Protein AF-A0AA39QFD4-F1 (afdb_monomer)

Structure (mmCIF, N/CA/C/O backbone):
data_AF-A0AA39QFD4-F1
#
_entry.id   AF-A0AA39QFD4-F1
#
loop_
_atom_site.group_PDB
_atom_site.id
_atom_site.type_symbol
_atom_site.label_atom_id
_atom_site.label_alt_id
_atom_site.label_comp_id
_atom_site.label_asym_id
_atom_site.label_entity_id
_atom_site.label_seq_id
_atom_site.pdbx_PDB_ins_code
_atom_site.Cartn_x
_atom_site.Cartn_y
_atom_site.Cartn_z
_atom_site.occupancy
_atom_site.B_iso_or_equiv
_atom_site.auth_seq_id
_atom_site.auth_comp_id
_atom_site.auth_asym_id
_atom_site.auth_atom_id
_atom_site.pdbx_PDB_model_num
ATOM 1 N N . MET A 1 1 ? -58.231 3.657 -38.950 1.00 40.47 1 MET A N 1
ATOM 2 C CA . MET A 1 1 ? -58.352 2.492 -38.051 1.00 40.47 1 MET A CA 1
ATOM 3 C C . MET A 1 1 ? -57.831 2.900 -36.680 1.00 40.47 1 MET A C 1
ATOM 5 O O . MET A 1 1 ? -56.768 3.495 -36.598 1.00 40.47 1 MET A O 1
ATOM 9 N N . LEU A 1 2 ? -58.693 2.687 -35.685 1.00 27.67 2 LEU A N 1
ATOM 10 C CA . LEU A 1 2 ? -58.597 2.806 -34.217 1.00 27.67 2 LEU A CA 1
ATOM 11 C C . LEU A 1 2 ? -57.237 2.402 -33.571 1.00 27.67 2 LEU A C 1
ATOM 13 O O . LEU A 1 2 ? -56.491 1.661 -34.201 1.00 27.67 2 LEU A O 1
ATOM 17 N N . PRO A 1 3 ? -56.922 2.831 -32.323 1.00 37.00 3 PRO A N 1
ATOM 18 C CA . PRO A 1 3 ? -56.206 4.086 -32.058 1.00 37.00 3 PRO A CA 1
ATOM 19 C C . PRO A 1 3 ? -55.048 3.956 -31.033 1.00 37.00 3 PRO A C 1
ATOM 21 O O . PRO A 1 3 ? -54.789 2.899 -30.463 1.00 37.00 3 PRO A O 1
ATOM 24 N N . ALA A 1 4 ? -54.408 5.096 -30.755 1.00 36.03 4 ALA A N 1
ATOM 25 C CA . ALA A 1 4 ? -53.530 5.338 -29.613 1.00 36.03 4 ALA A CA 1
ATOM 26 C C . ALA A 1 4 ? -54.214 5.050 -28.261 1.00 36.03 4 ALA A C 1
ATOM 28 O O . ALA A 1 4 ? -55.359 5.451 -28.040 1.00 36.03 4 ALA A O 1
ATOM 29 N N . ALA A 1 5 ? -53.479 4.416 -27.342 1.00 31.73 5 ALA A N 1
ATOM 30 C CA . ALA A 1 5 ? -53.879 4.214 -25.953 1.00 31.73 5 ALA A CA 1
ATOM 31 C C . ALA A 1 5 ? -52.953 4.999 -25.012 1.00 31.73 5 ALA A C 1
ATOM 33 O O . ALA A 1 5 ? -51.788 4.674 -24.801 1.00 31.73 5 ALA A O 1
ATOM 34 N N . THR A 1 6 ? -53.529 6.068 -24.482 1.00 30.69 6 THR A N 1
ATOM 35 C CA . THR A 1 6 ? -53.076 6.919 -23.384 1.00 30.69 6 THR A CA 1
ATOM 36 C C . THR A 1 6 ? -53.279 6.213 -22.031 1.00 30.69 6 THR A C 1
ATOM 38 O O . THR A 1 6 ? -54.132 5.336 -21.923 1.00 30.69 6 THR A O 1
ATOM 41 N N . MET A 1 7 ? -52.641 6.757 -20.980 1.00 24.95 7 MET A N 1
ATOM 42 C CA . MET A 1 7 ? -52.983 6.625 -19.543 1.00 24.95 7 MET A CA 1
ATOM 43 C C . MET A 1 7 ? -52.405 5.375 -18.839 1.00 24.95 7 MET A C 1
ATOM 45 O O . MET A 1 7 ? -52.281 4.326 -19.442 1.00 24.95 7 MET A O 1
ATOM 49 N N . ARG A 1 8 ? -52.032 5.373 -17.551 1.00 29.50 8 ARG A N 1
ATOM 50 C CA . ARG A 1 8 ? -52.390 6.218 -16.397 1.00 29.50 8 ARG A CA 1
ATOM 51 C C . ARG A 1 8 ? -51.439 5.855 -15.234 1.00 29.50 8 ARG A C 1
ATOM 53 O O . ARG A 1 8 ? -51.114 4.683 -15.070 1.00 29.50 8 ARG A O 1
ATOM 60 N N . ASN A 1 9 ? -51.079 6.820 -14.385 1.00 32.41 9 ASN A N 1
ATOM 61 C CA . ASN A 1 9 ? -50.637 6.538 -13.010 1.00 32.41 9 ASN A CA 1
ATOM 62 C C . ASN A 1 9 ? -51.737 5.785 -12.244 1.00 32.41 9 ASN A C 1
ATOM 64 O O . ASN A 1 9 ? -52.918 6.094 -12.431 1.00 32.41 9 ASN A O 1
ATOM 68 N N . PRO A 1 10 ? -51.352 4.944 -11.274 1.00 28.73 10 PRO A N 1
ATOM 69 C CA . PRO A 1 10 ? -52.165 4.750 -10.088 1.00 28.73 10 PRO A CA 1
ATOM 70 C C . PRO A 1 10 ? -51.350 5.013 -8.817 1.00 28.73 10 PRO A C 1
ATOM 72 O O . PRO A 1 10 ? -50.510 4.221 -8.397 1.00 28.73 10 PRO A O 1
ATOM 75 N N . THR A 1 11 ? -51.682 6.107 -8.139 1.00 31.09 11 THR A N 1
ATOM 76 C CA . THR A 1 11 ? -51.718 6.123 -6.678 1.00 31.09 11 THR A CA 1
ATOM 77 C C . THR A 1 11 ? -52.724 5.064 -6.228 1.00 31.09 11 THR A C 1
ATOM 79 O O . THR A 1 11 ? -53.918 5.202 -6.476 1.00 31.09 11 THR A O 1
ATOM 82 N N . SER A 1 12 ? -52.274 4.014 -5.541 1.00 29.02 12 SER A N 1
ATOM 83 C CA . SER A 1 12 ? -53.150 3.289 -4.621 1.00 29.02 12 SER A CA 1
ATOM 84 C C . SER A 1 12 ? -52.344 2.699 -3.471 1.00 29.02 12 SER A C 1
ATOM 86 O O . SER A 1 12 ? -51.382 1.954 -3.638 1.00 29.02 12 SER A O 1
ATOM 88 N N . SER A 1 13 ? -52.745 3.125 -2.285 1.00 29.05 13 SER A N 1
ATOM 89 C CA . SER A 1 13 ? -52.357 2.634 -0.980 1.00 29.05 13 SER A CA 1
ATOM 90 C C . SER A 1 13 ? -52.624 1.137 -0.828 1.00 29.05 13 SER A C 1
ATOM 92 O O . SER A 1 13 ? -53.769 0.704 -0.945 1.00 29.05 13 SER A O 1
ATOM 94 N N . LEU A 1 14 ? -51.612 0.382 -0.405 1.00 25.92 14 LEU A N 1
ATOM 95 C CA . LEU A 1 14 ? -51.808 -0.877 0.307 1.00 25.92 14 LEU A CA 1
ATOM 96 C C . LEU A 1 14 ? -50.886 -0.904 1.525 1.00 25.92 14 LEU A C 1
ATOM 98 O O . LEU A 1 14 ? -49.696 -1.200 1.456 1.00 25.92 14 LEU A O 1
ATOM 102 N N . LYS A 1 15 ? -51.488 -0.569 2.671 1.00 33.25 15 LYS A N 1
ATOM 103 C CA . LYS A 1 15 ? -51.002 -0.950 3.993 1.00 33.25 15 LYS A CA 1
ATOM 104 C C . LYS A 1 15 ? -50.920 -2.477 4.028 1.00 33.25 15 LYS A C 1
ATOM 106 O O . LYS A 1 15 ? -51.926 -3.131 4.279 1.00 33.25 15 LYS A O 1
ATOM 111 N N . HIS A 1 16 ? -49.728 -3.036 3.850 1.00 28.16 16 HIS A N 1
ATOM 112 C CA . HIS A 1 16 ? -49.418 -4.344 4.409 1.00 28.16 16 HIS A CA 1
ATOM 113 C C . HIS A 1 16 ? -48.533 -4.171 5.634 1.00 28.16 16 HIS A C 1
ATOM 115 O O . HIS A 1 16 ? -47.320 -3.998 5.586 1.00 28.16 16 HIS A O 1
ATO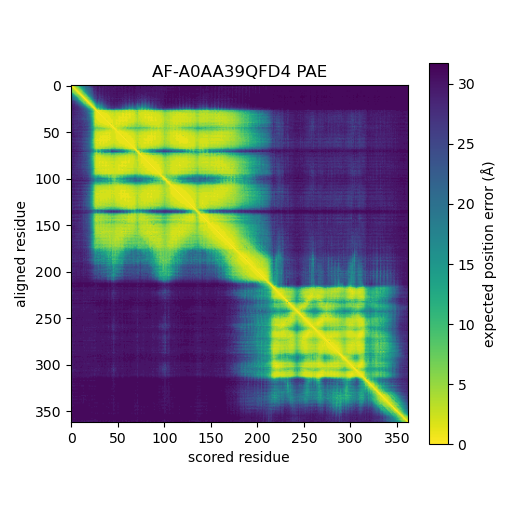M 121 N N . ASN A 1 17 ? -49.240 -4.209 6.754 1.00 35.53 17 ASN A N 1
ATOM 122 C CA . ASN A 1 17 ? -48.765 -4.467 8.092 1.00 35.53 17 ASN A CA 1
ATOM 123 C C . ASN A 1 17 ? -47.875 -5.729 8.079 1.00 35.53 17 ASN A C 1
ATOM 125 O O . ASN A 1 17 ? -48.374 -6.852 8.064 1.00 35.53 17 ASN A O 1
ATOM 129 N N . LYS A 1 18 ? -46.555 -5.550 8.061 1.00 28.20 18 LYS A N 1
ATOM 130 C CA . LYS A 1 18 ? -45.586 -6.567 8.475 1.00 28.20 18 LYS A CA 1
ATOM 131 C C . LYS A 1 18 ? -44.635 -5.904 9.458 1.00 28.20 18 LYS A C 1
ATOM 133 O O . LYS A 1 18 ? -43.650 -5.291 9.066 1.00 28.20 18 LYS A O 1
ATOM 138 N N . LYS A 1 19 ? -44.963 -6.031 10.748 1.00 37.28 19 LYS A N 1
ATOM 139 C CA . LYS A 1 19 ? -43.979 -5.953 11.833 1.00 37.28 19 LYS A CA 1
ATOM 140 C C . LYS A 1 19 ? -42.761 -6.791 11.422 1.00 37.28 19 LYS A C 1
ATOM 142 O O . LYS A 1 19 ? -42.933 -8.001 11.260 1.00 37.28 19 LYS A O 1
ATOM 147 N N . PRO A 1 20 ? -41.552 -6.224 11.306 1.00 28.45 20 PRO A N 1
ATOM 148 C CA . PRO A 1 20 ? -40.359 -7.027 11.436 1.00 28.45 20 PRO A CA 1
ATOM 149 C C . PRO A 1 20 ? -40.243 -7.371 12.916 1.00 28.45 20 PRO A C 1
ATOM 151 O O . PRO A 1 20 ? -40.241 -6.505 13.792 1.00 28.45 20 PRO A O 1
ATOM 154 N N . SER A 1 21 ? -40.269 -8.673 13.150 1.00 31.50 21 SER A N 1
ATOM 155 C CA . SER A 1 21 ? -40.003 -9.370 14.395 1.00 31.50 21 SER A CA 1
ATOM 156 C C . SER A 1 21 ? -39.085 -8.605 15.341 1.00 31.50 21 SER A C 1
ATOM 158 O O . SER A 1 21 ? -37.951 -8.264 15.010 1.00 31.50 21 SER A O 1
ATOM 160 N N . LYS A 1 22 ? -39.596 -8.427 16.554 1.00 36.50 22 LYS A N 1
ATOM 161 C CA . LYS A 1 22 ? -38.864 -8.133 17.777 1.00 36.50 22 LYS A CA 1
ATOM 162 C C . LYS A 1 22 ? -37.717 -9.150 17.912 1.00 36.50 22 LYS A C 1
ATOM 164 O O . LYS A 1 22 ? -37.912 -10.221 18.473 1.00 36.50 22 LYS A O 1
ATOM 169 N N . ILE A 1 23 ? -36.541 -8.838 17.372 1.00 32.81 23 ILE A N 1
ATOM 170 C CA . ILE A 1 23 ? -35.297 -9.480 17.790 1.00 32.81 23 ILE A CA 1
ATOM 171 C C . ILE A 1 23 ? -34.963 -8.814 19.121 1.00 32.81 23 ILE A C 1
ATOM 173 O O . ILE A 1 23 ? -34.280 -7.796 19.173 1.00 32.81 23 ILE A O 1
ATOM 177 N N . SER A 1 24 ? -35.523 -9.340 20.210 1.00 38.53 24 SER A N 1
ATOM 178 C CA . SER A 1 24 ? -34.990 -9.071 21.542 1.00 38.53 24 SER A CA 1
ATOM 179 C C . SER A 1 24 ? -33.720 -9.904 21.717 1.00 38.53 24 SER A C 1
ATOM 181 O O . SER A 1 24 ? -33.699 -10.866 22.478 1.00 38.53 24 SER A O 1
ATOM 183 N N . ASN A 1 25 ? -32.678 -9.558 20.965 1.00 43.78 25 ASN A N 1
ATOM 184 C CA . ASN A 1 25 ? -31.317 -9.912 21.333 1.00 43.78 25 ASN A CA 1
ATOM 185 C C . ASN A 1 25 ? -30.847 -8.775 22.235 1.00 43.78 25 ASN A C 1
ATOM 187 O O . ASN A 1 25 ? -30.907 -7.609 21.847 1.00 43.78 25 ASN A O 1
ATOM 191 N N . ASN A 1 26 ? -30.465 -9.095 23.464 1.00 58.75 26 ASN A N 1
ATOM 192 C CA . ASN A 1 26 ? -30.076 -8.107 24.464 1.00 58.75 26 ASN A CA 1
ATOM 193 C C . ASN A 1 26 ? -28.929 -7.249 23.894 1.00 58.75 26 ASN A C 1
ATOM 195 O O . ASN A 1 26 ? -27.845 -7.776 23.638 1.00 58.75 26 ASN A O 1
ATOM 199 N N . SER A 1 27 ? -29.157 -5.946 23.673 1.00 77.38 27 SER A N 1
ATOM 200 C CA . SER A 1 27 ? -28.205 -5.049 22.985 1.00 77.38 27 SER A CA 1
ATOM 201 C C . SER A 1 27 ? -26.814 -5.041 23.633 1.00 77.38 27 SER A C 1
ATOM 203 O O . SER A 1 27 ? -25.829 -4.827 22.935 1.00 77.38 27 SER A O 1
ATOM 205 N N . LEU A 1 28 ? -26.730 -5.305 24.943 1.00 87.06 28 LEU A N 1
ATOM 206 C CA . LEU A 1 28 ? -25.476 -5.422 25.693 1.00 87.06 28 LEU A CA 1
ATOM 207 C C . LEU A 1 28 ? -24.661 -6.663 25.294 1.00 87.06 28 LEU A C 1
ATOM 209 O O . LEU A 1 28 ? -23.483 -6.544 24.977 1.00 87.06 28 LEU A O 1
ATOM 213 N N . SER A 1 29 ? -25.297 -7.837 25.241 1.00 88.25 29 SER A N 1
ATOM 214 C CA . SER A 1 29 ? -24.634 -9.078 24.814 1.00 88.25 29 SER A CA 1
ATOM 215 C C . SER A 1 29 ? -24.115 -8.982 23.374 1.00 88.25 29 SER A C 1
ATOM 217 O O . SER A 1 29 ? -23.011 -9.425 23.078 1.00 88.25 29 SER A O 1
ATOM 219 N N . ALA A 1 30 ? -24.862 -8.308 22.490 1.00 90.50 30 ALA A N 1
ATOM 220 C CA . ALA A 1 30 ? -24.419 -8.047 21.123 1.00 90.50 30 ALA A CA 1
ATOM 221 C C . ALA A 1 30 ? -23.175 -7.139 21.078 1.00 90.50 30 ALA A C 1
ATOM 223 O O . ALA A 1 30 ? -22.257 -7.404 20.304 1.00 90.50 30 ALA A O 1
ATOM 224 N N . SER A 1 31 ? -23.112 -6.102 21.922 1.00 93.12 31 SER A N 1
ATOM 225 C CA . SER A 1 31 ? -21.912 -5.269 22.081 1.00 93.12 31 SER A CA 1
ATOM 226 C C . SER A 1 31 ? -20.703 -6.078 22.554 1.00 93.12 31 SER A C 1
ATOM 228 O O . SER A 1 31 ? -19.627 -5.946 21.977 1.00 93.12 31 SER A O 1
ATOM 230 N N . ILE A 1 32 ? -20.874 -6.949 23.553 1.00 94.25 32 ILE A N 1
ATOM 231 C CA . ILE A 1 32 ? -19.792 -7.806 24.065 1.00 94.25 32 ILE A CA 1
ATOM 232 C C . ILE A 1 32 ? -19.252 -8.724 22.960 1.00 94.25 32 ILE A C 1
ATOM 234 O O . ILE A 1 32 ? -18.039 -8.806 22.775 1.00 94.25 32 ILE A O 1
ATOM 238 N N . GLU A 1 33 ? -20.126 -9.358 22.177 1.00 94.88 33 GLU A N 1
ATOM 239 C CA . GLU A 1 33 ? -19.708 -10.211 21.055 1.00 94.88 33 GLU A CA 1
ATOM 240 C C . GLU A 1 33 ? -18.975 -9.425 19.956 1.00 94.88 33 GLU A C 1
ATOM 242 O O . GLU A 1 33 ? -17.952 -9.881 19.442 1.00 94.88 33 GLU A O 1
ATOM 247 N N . LEU A 1 34 ? -19.421 -8.205 19.632 1.00 95.00 34 LEU A N 1
ATOM 248 C CA . LEU A 1 34 ? -18.704 -7.335 18.690 1.00 95.00 34 LEU A CA 1
ATOM 249 C C . LEU A 1 34 ? -17.297 -6.980 19.188 1.00 95.00 34 LEU A C 1
ATOM 251 O O . LEU A 1 34 ? -16.351 -6.959 18.396 1.00 95.00 34 LEU A O 1
ATOM 255 N N . LEU A 1 35 ? -17.147 -6.726 20.489 1.00 96.88 35 LEU A N 1
ATOM 256 C CA . LEU A 1 35 ? -15.854 -6.435 21.106 1.00 96.88 35 LEU A CA 1
ATOM 257 C C . LEU A 1 35 ? -14.942 -7.667 21.139 1.00 96.88 35 LEU A C 1
ATOM 259 O O . LEU A 1 35 ? -13.763 -7.545 20.819 1.00 96.88 35 LEU A O 1
ATOM 263 N N . LYS A 1 36 ? -15.472 -8.862 21.430 1.00 97.38 36 LYS A N 1
ATOM 264 C CA . LYS A 1 36 ? -14.725 -10.130 21.303 1.00 97.38 36 LYS A CA 1
ATOM 265 C C . LYS A 1 36 ? -14.253 -10.362 19.870 1.00 97.38 36 LYS A C 1
ATOM 267 O O . LYS A 1 36 ? -13.103 -10.735 19.651 1.00 97.38 36 LYS A O 1
ATOM 272 N N . GLY A 1 37 ? -15.098 -10.050 18.887 1.00 95.75 37 GLY A N 1
ATOM 273 C CA . GLY A 1 37 ? -14.704 -10.032 17.481 1.00 95.75 37 GLY A CA 1
ATOM 274 C C . GLY A 1 37 ? -13.548 -9.062 17.210 1.00 95.75 37 GLY A C 1
ATOM 275 O O . GLY A 1 37 ? -12.602 -9.412 16.509 1.00 95.75 37 GLY A O 1
ATOM 276 N N . ALA A 1 38 ? -13.572 -7.863 17.799 1.00 94.94 38 ALA A N 1
ATOM 277 C CA . ALA A 1 38 ? -12.474 -6.903 17.679 1.00 94.94 38 ALA A CA 1
ATOM 278 C C . ALA A 1 38 ? -11.173 -7.388 18.350 1.00 94.94 38 ALA A C 1
ATOM 280 O O . ALA A 1 38 ? -10.099 -7.153 17.799 1.00 94.94 38 ALA A O 1
ATOM 281 N N . VAL A 1 39 ? -11.252 -8.105 19.479 1.00 96.94 39 VAL A N 1
ATOM 282 C CA . VAL A 1 39 ? -10.096 -8.778 20.105 1.00 96.94 39 VAL A CA 1
ATOM 283 C C . VAL A 1 39 ? -9.482 -9.789 19.140 1.00 96.94 39 VAL A C 1
ATOM 285 O O . VAL A 1 39 ? -8.282 -9.722 18.884 1.00 96.94 39 VAL A O 1
ATOM 288 N N . ALA A 1 40 ? -10.302 -10.674 18.565 1.00 95.88 40 ALA A N 1
ATOM 289 C CA . ALA A 1 40 ? -9.844 -11.681 17.610 1.00 95.88 40 ALA A CA 1
ATOM 290 C C . ALA A 1 40 ? -9.198 -11.041 16.371 1.00 95.88 40 ALA A C 1
ATOM 292 O O . ALA A 1 40 ? -8.124 -11.452 15.946 1.00 95.88 40 ALA A O 1
ATOM 293 N N . VAL A 1 41 ? -9.795 -9.972 15.831 1.00 92.75 41 VAL A N 1
ATOM 294 C CA . VAL A 1 41 ? -9.179 -9.187 14.749 1.00 92.75 41 VAL A CA 1
ATOM 295 C C . VAL A 1 41 ? -7.828 -8.622 15.194 1.00 92.75 41 VAL A C 1
ATOM 297 O O . VAL A 1 41 ? -6.843 -8.768 14.475 1.00 92.75 41 VAL A O 1
ATOM 300 N N . GLY A 1 42 ? -7.749 -8.035 16.389 1.00 92.44 42 GLY A N 1
ATOM 301 C CA . GLY A 1 42 ? -6.502 -7.525 16.957 1.00 92.44 42 GLY A CA 1
ATOM 302 C C . GLY A 1 42 ? -5.398 -8.584 17.060 1.00 92.44 42 GLY A C 1
ATOM 303 O O . GLY A 1 42 ? -4.241 -8.271 16.825 1.00 92.44 42 GLY A O 1
ATOM 304 N N . GLU A 1 43 ? -5.721 -9.848 17.327 1.00 92.62 43 GLU A N 1
ATOM 305 C CA . GLU A 1 43 ? -4.725 -10.934 17.351 1.00 92.62 43 GLU A CA 1
ATOM 306 C C . GLU A 1 43 ? -4.123 -11.242 15.977 1.00 92.62 43 GLU A C 1
ATOM 308 O O . GLU A 1 43 ? -2.987 -11.704 15.888 1.00 92.62 43 GLU A O 1
ATOM 313 N N . THR A 1 44 ? -4.873 -10.968 14.911 1.00 90.06 44 THR A N 1
ATOM 314 C CA . THR A 1 44 ? -4.467 -11.271 13.532 1.00 90.06 44 THR A CA 1
ATOM 315 C C . THR A 1 44 ? -3.741 -10.125 12.832 1.00 90.06 44 THR A C 1
ATOM 317 O O . THR A 1 44 ? -3.103 -10.350 11.805 1.00 90.06 44 THR A O 1
ATOM 320 N N . LEU A 1 45 ? -3.833 -8.896 13.353 1.00 88.25 45 LEU A N 1
ATOM 321 C CA . LEU A 1 45 ? -3.314 -7.715 12.666 1.00 88.25 45 LEU A CA 1
ATOM 322 C C . LEU A 1 45 ? -1.821 -7.487 12.962 1.00 88.25 45 LEU A C 1
ATOM 324 O O . LEU A 1 45 ? -1.453 -7.261 14.121 1.00 88.25 45 LEU A O 1
ATOM 328 N N . PRO A 1 46 ? -0.953 -7.437 11.935 1.00 76.50 46 PRO A N 1
ATOM 329 C CA . PRO A 1 46 ? 0.431 -7.024 12.118 1.00 76.50 46 PRO A CA 1
ATOM 330 C C . PRO A 1 46 ? 0.488 -5.542 12.515 1.00 76.50 46 PRO A C 1
ATOM 332 O O . PRO A 1 46 ? -0.347 -4.746 12.087 1.00 76.50 46 PRO A O 1
ATOM 335 N N . VAL A 1 47 ? 1.487 -5.163 13.326 1.00 76.75 47 VAL A N 1
ATOM 336 C CA . VAL A 1 47 ? 1.766 -3.784 13.796 1.00 76.75 47 VAL A CA 1
ATOM 337 C C . VAL A 1 47 ? 0.718 -3.204 14.756 1.00 76.75 47 VAL A C 1
ATOM 339 O O . VAL A 1 47 ? 1.063 -2.758 15.849 1.00 76.75 47 VAL A O 1
ATOM 342 N N . ALA A 1 48 ? -0.554 -3.194 14.365 1.00 84.44 48 ALA A N 1
ATOM 343 C CA . ALA A 1 48 ? -1.636 -2.535 15.090 1.00 84.44 48 ALA A CA 1
ATOM 344 C C . ALA A 1 48 ? -2.380 -3.442 16.075 1.00 84.44 48 ALA A C 1
ATOM 346 O O . ALA A 1 48 ? -3.128 -2.969 16.934 1.00 84.44 48 ALA A O 1
ATOM 347 N N . GLY A 1 49 ? -2.158 -4.751 15.965 1.00 88.19 49 GLY A N 1
ATOM 348 C CA . GLY A 1 49 ? -2.905 -5.757 16.699 1.00 88.19 49 GLY A CA 1
ATOM 349 C C . GLY A 1 49 ? -2.884 -5.579 18.213 1.00 88.19 49 GLY A C 1
ATOM 350 O O . GLY A 1 49 ? -3.926 -5.660 18.859 1.00 88.19 49 GLY A O 1
ATOM 351 N N . ASN A 1 50 ? -1.723 -5.238 18.779 1.00 90.19 50 ASN A N 1
ATOM 352 C CA . ASN A 1 50 ? -1.541 -5.160 20.229 1.00 90.19 50 ASN A CA 1
ATOM 353 C C . ASN A 1 50 ? -2.452 -4.125 20.904 1.00 90.19 50 ASN A C 1
ATOM 355 O O . ASN A 1 50 ? -3.072 -4.439 21.919 1.00 90.19 50 ASN A O 1
ATOM 359 N N . PHE A 1 51 ? -2.560 -2.907 20.359 1.00 90.62 51 PHE A N 1
ATOM 360 C CA . PHE A 1 51 ? -3.386 -1.866 20.984 1.00 90.62 51 PHE A CA 1
ATOM 361 C C . PHE A 1 51 ? -4.878 -2.043 20.681 1.00 90.62 51 PHE A C 1
ATOM 363 O O . PHE A 1 51 ? -5.699 -1.749 21.546 1.00 90.62 51 PHE A O 1
ATOM 370 N N . VAL A 1 52 ? -5.244 -2.585 19.509 1.00 93.69 52 VAL A N 1
ATOM 371 C CA . VAL A 1 52 ? -6.639 -2.960 19.206 1.00 93.69 52 VAL A CA 1
ATOM 372 C C . VAL A 1 52 ? -7.103 -4.041 20.176 1.00 93.69 52 VAL A C 1
ATOM 374 O O . VAL A 1 52 ? -8.145 -3.897 20.813 1.00 93.69 52 VAL A O 1
ATOM 377 N N . LYS A 1 53 ? -6.297 -5.099 20.328 1.00 95.56 53 LYS A N 1
ATOM 378 C CA . LYS A 1 53 ? -6.549 -6.207 21.250 1.00 95.56 53 LYS A CA 1
ATOM 379 C C . LYS A 1 53 ? -6.653 -5.715 22.691 1.00 95.56 53 LYS A C 1
ATOM 381 O O . LYS A 1 53 ? -7.593 -6.089 23.387 1.00 95.56 53 LYS A O 1
ATOM 386 N N . GLY A 1 54 ? -5.707 -4.883 23.131 1.00 95.44 54 GLY A N 1
ATOM 387 C CA . GLY A 1 54 ? -5.675 -4.336 24.488 1.00 95.44 54 GLY A CA 1
ATOM 388 C C . GLY A 1 54 ? -6.919 -3.515 24.820 1.00 95.44 54 GLY A C 1
ATOM 389 O O . GLY A 1 54 ? -7.582 -3.777 25.824 1.00 95.44 54 GLY A O 1
ATOM 390 N N . LEU A 1 55 ? -7.286 -2.578 23.941 1.00 96.50 55 LEU A N 1
ATOM 391 C CA . LEU A 1 55 ? -8.470 -1.746 24.125 1.00 96.50 55 LEU A CA 1
ATOM 392 C C . LEU A 1 55 ? -9.766 -2.567 24.085 1.00 96.50 55 LEU A C 1
ATOM 394 O O . LEU A 1 55 ? -10.603 -2.441 24.980 1.00 96.50 55 LEU A O 1
ATOM 398 N N . ALA A 1 56 ? -9.934 -3.413 23.065 1.00 97.25 56 ALA A N 1
ATOM 399 C CA . ALA A 1 56 ? -11.125 -4.245 22.926 1.00 97.25 56 ALA A CA 1
ATOM 400 C C . ALA A 1 56 ? -11.271 -5.205 24.116 1.00 97.25 56 ALA A C 1
ATOM 402 O O . ALA A 1 56 ? -12.366 -5.353 24.649 1.00 97.25 56 ALA A O 1
ATOM 403 N N . GLY A 1 57 ? -10.165 -5.787 24.587 1.00 97.56 57 GLY A N 1
ATOM 404 C CA . GLY A 1 57 ? -10.139 -6.651 25.765 1.00 97.56 57 GLY A CA 1
ATOM 405 C C . GLY A 1 57 ? -10.576 -5.922 27.035 1.00 97.56 57 GLY A C 1
ATOM 406 O O . GLY A 1 57 ? -11.430 -6.428 27.759 1.00 97.56 57 GLY A O 1
ATOM 407 N N . ALA A 1 58 ? -10.065 -4.711 27.279 1.00 97.44 58 ALA A N 1
ATOM 408 C CA . ALA A 1 58 ? -10.501 -3.898 28.417 1.00 97.44 58 ALA A CA 1
ATOM 409 C C . ALA A 1 58 ? -12.000 -3.561 28.347 1.00 97.44 58 ALA A C 1
ATOM 411 O O . ALA A 1 58 ? -12.698 -3.634 29.358 1.00 97.44 58 ALA A O 1
ATOM 412 N N . ALA A 1 59 ? -12.518 -3.258 27.153 1.00 97.06 59 ALA A N 1
ATOM 413 C CA . ALA A 1 59 ? -13.941 -3.013 26.946 1.00 97.06 59 ALA A CA 1
ATOM 414 C C . ALA A 1 59 ? -14.804 -4.266 27.190 1.00 97.06 59 ALA A C 1
ATOM 416 O O . ALA A 1 59 ? -15.855 -4.153 27.821 1.00 97.06 59 ALA A O 1
ATOM 417 N N . VAL A 1 60 ? -14.360 -5.454 26.747 1.00 97.44 60 VAL A N 1
ATOM 418 C CA . VAL A 1 60 ? -15.035 -6.734 27.044 1.00 97.44 60 VAL A CA 1
ATOM 419 C C . VAL A 1 60 ? -15.121 -6.942 28.551 1.00 97.44 60 VAL A C 1
ATOM 421 O O . VAL A 1 60 ? -16.219 -7.119 29.070 1.00 97.44 60 VAL A O 1
ATOM 424 N N . VAL A 1 61 ? -13.989 -6.853 29.258 1.00 96.62 61 VAL A N 1
ATOM 425 C CA . VAL A 1 61 ? -13.950 -7.063 30.713 1.00 96.62 61 VAL A CA 1
ATOM 426 C C . VAL A 1 61 ? -14.870 -6.077 31.430 1.00 96.62 61 VAL A C 1
ATOM 428 O O . VAL A 1 61 ? -15.615 -6.475 32.326 1.00 96.62 61 VAL A O 1
ATOM 431 N N . PHE A 1 62 ? -14.859 -4.805 31.033 1.00 95.25 62 PHE A N 1
ATOM 432 C CA . PHE A 1 62 ? -15.729 -3.796 31.626 1.00 95.25 62 PHE A CA 1
ATOM 433 C C . PHE A 1 62 ? -17.218 -4.131 31.438 1.00 95.25 62 PHE A C 1
ATOM 435 O O . PHE A 1 62 ? -17.974 -4.160 32.412 1.00 95.25 62 PHE A O 1
ATOM 442 N N . LEU A 1 63 ? -17.647 -4.432 30.208 1.00 93.31 63 LEU A N 1
ATOM 443 C CA . LEU A 1 63 ? -19.057 -4.705 29.913 1.00 93.31 63 LEU A CA 1
ATOM 444 C C . LEU A 1 63 ? -19.548 -6.043 30.481 1.00 93.31 63 LEU A C 1
ATOM 446 O O . LEU A 1 63 ? -20.684 -6.104 30.947 1.00 93.31 63 LEU A O 1
ATOM 450 N N . GLU A 1 64 ? -18.717 -7.087 30.504 1.00 92.88 64 GLU A N 1
ATOM 451 C CA . GLU A 1 64 ? -19.056 -8.370 31.142 1.00 92.88 64 GLU A CA 1
ATOM 452 C C . GLU A 1 64 ? -19.239 -8.212 32.660 1.00 92.88 64 GLU A C 1
ATOM 454 O O . GLU A 1 64 ? -20.154 -8.797 33.244 1.00 92.88 64 GLU A O 1
ATOM 459 N N . ASN A 1 65 ? -18.429 -7.365 33.310 1.00 89.88 65 ASN A N 1
ATOM 460 C CA . ASN A 1 65 ? -18.632 -7.037 34.722 1.00 89.88 65 ASN A CA 1
ATOM 461 C C . ASN A 1 65 ? -19.969 -6.321 34.953 1.00 89.88 65 ASN A C 1
ATOM 463 O O . ASN A 1 65 ? -20.696 -6.683 35.878 1.00 89.88 65 ASN A O 1
ATOM 467 N N . LEU A 1 66 ? -20.334 -5.357 34.103 1.00 88.69 66 LEU A N 1
ATOM 468 C CA . LEU A 1 66 ? -21.636 -4.687 34.196 1.00 88.69 66 LEU A CA 1
ATOM 469 C C . LEU A 1 66 ? -22.810 -5.642 33.937 1.00 88.69 66 LEU A C 1
ATOM 471 O O . LEU A 1 66 ? -23.819 -5.560 34.635 1.00 88.69 66 LEU A O 1
ATOM 475 N N . GLU A 1 67 ? -22.676 -6.572 32.987 1.00 88.00 67 GLU A N 1
ATOM 476 C CA . GLU A 1 67 ? -23.696 -7.589 32.706 1.00 88.00 67 GLU A CA 1
ATOM 477 C C . GLU A 1 67 ? -23.910 -8.545 33.892 1.00 88.00 67 GLU A C 1
ATOM 479 O O . GLU A 1 67 ? -25.051 -8.922 34.181 1.00 88.00 67 GLU A O 1
ATOM 484 N N . ARG A 1 68 ? -22.831 -8.910 34.603 1.00 84.25 68 ARG A N 1
ATOM 485 C CA . ARG A 1 68 ? -22.889 -9.724 35.830 1.00 84.25 68 ARG A CA 1
ATOM 486 C C . ARG A 1 68 ? -23.611 -8.995 36.964 1.00 84.25 68 ARG A C 1
ATOM 488 O O . ARG A 1 68 ? -24.361 -9.628 37.703 1.00 84.25 68 ARG A O 1
ATOM 495 N N . LEU A 1 69 ? -23.361 -7.693 37.097 1.00 80.25 69 LEU A N 1
ATOM 496 C CA . LEU A 1 69 ? -23.872 -6.850 38.178 1.00 80.25 69 LEU A CA 1
ATOM 497 C C . LEU A 1 69 ? -25.368 -6.583 38.065 1.00 80.25 69 LEU A C 1
ATOM 499 O O . LEU A 1 69 ? -26.094 -6.721 39.048 1.00 80.25 69 LEU A O 1
ATOM 503 N N . GLU A 1 70 ? -25.845 -6.216 36.878 1.00 73.31 70 GLU A N 1
ATOM 504 C CA . GLU A 1 70 ? -27.277 -6.109 36.651 1.00 73.31 70 GLU A CA 1
ATOM 505 C C . GLU A 1 70 ? -27.641 -6.314 35.186 1.00 73.31 70 GLU A C 1
ATOM 507 O O . GLU A 1 70 ? -27.193 -5.608 34.280 1.00 73.31 70 GLU A O 1
ATOM 512 N N . LYS A 1 71 ? -28.532 -7.278 34.951 1.00 67.69 71 LYS A N 1
ATOM 513 C CA . LYS A 1 71 ? -28.972 -7.592 33.600 1.00 67.69 71 LYS A CA 1
ATOM 514 C C . LYS A 1 71 ? -29.884 -6.492 33.061 1.00 67.69 71 LYS A C 1
ATOM 516 O O . LYS A 1 71 ? -30.988 -6.281 33.554 1.00 67.69 71 LYS A O 1
ATOM 521 N N . ASN A 1 72 ? -29.463 -5.936 31.926 1.00 62.59 72 ASN A N 1
ATOM 522 C CA . ASN A 1 72 ? -30.358 -5.428 30.888 1.00 62.59 72 ASN A CA 1
ATOM 523 C C . ASN A 1 72 ? -31.101 -4.113 31.208 1.00 62.59 72 ASN A C 1
ATOM 525 O O . ASN A 1 72 ? -32.309 -4.017 30.999 1.00 62.59 72 ASN A O 1
ATOM 529 N N . LYS A 1 73 ? -30.377 -3.081 31.668 1.00 76.44 73 LYS A N 1
ATOM 530 C CA . LYS A 1 73 ? -30.897 -1.701 31.739 1.00 76.44 73 LYS A CA 1
ATOM 531 C C . LYS A 1 73 ? -30.535 -0.892 30.497 1.00 76.44 73 LYS A C 1
ATOM 533 O O . LYS A 1 73 ? -29.395 -0.953 30.041 1.00 76.44 73 LYS A O 1
ATOM 538 N N . ASP A 1 74 ? -31.484 -0.094 30.015 1.00 79.62 74 ASP A N 1
ATOM 539 C CA . ASP A 1 74 ? -31.335 0.746 28.817 1.00 79.62 74 ASP A CA 1
ATOM 540 C C . ASP A 1 74 ? -30.100 1.661 28.895 1.00 79.62 74 ASP A C 1
ATOM 542 O O . ASP A 1 74 ? -29.331 1.733 27.940 1.00 79.62 74 ASP A O 1
ATOM 546 N N . ASP A 1 75 ? -29.827 2.266 30.055 1.00 77.31 75 ASP A N 1
ATOM 547 C CA . ASP A 1 75 ? -28.646 3.117 30.263 1.00 77.31 75 ASP A CA 1
ATOM 548 C C . ASP A 1 75 ? -27.319 2.371 30.021 1.00 77.31 75 ASP A C 1
ATOM 550 O O . ASP A 1 75 ? -26.384 2.924 29.444 1.00 77.31 75 ASP A O 1
ATOM 554 N N . ILE A 1 76 ? -27.234 1.097 30.430 1.00 83.69 76 ILE A N 1
ATOM 555 C CA . ILE A 1 76 ? -26.044 0.259 30.206 1.00 83.69 76 ILE A CA 1
ATOM 556 C C . ILE A 1 76 ? -25.926 -0.075 28.719 1.00 83.69 76 ILE A C 1
ATOM 558 O O . ILE A 1 76 ? -24.823 -0.128 28.186 1.00 83.69 76 ILE A O 1
ATOM 562 N N . GLN A 1 77 ? -27.052 -0.290 28.031 1.00 86.50 77 GLN A N 1
ATOM 563 C CA . GLN A 1 77 ? -27.048 -0.561 26.594 1.00 86.50 77 GLN A CA 1
ATOM 564 C C . GLN A 1 77 ? -26.558 0.648 25.789 1.00 86.50 77 GLN A C 1
ATOM 566 O O . GLN A 1 77 ? -25.832 0.465 24.812 1.00 86.50 77 GLN A O 1
ATOM 571 N N . VAL A 1 78 ? -26.927 1.868 26.197 1.00 86.75 78 VAL A N 1
ATOM 572 C CA . VAL A 1 78 ? -26.415 3.105 25.586 1.00 86.75 78 VAL A CA 1
ATOM 573 C C . VAL A 1 78 ? -24.904 3.193 25.787 1.00 86.75 78 VAL A C 1
ATOM 575 O O . VAL A 1 78 ? -24.173 3.275 24.804 1.00 86.75 78 VAL A O 1
ATOM 578 N N . LEU A 1 79 ? -24.430 3.054 27.028 1.00 88.75 79 LEU A N 1
ATOM 579 C CA . LEU A 1 79 ? -23.001 3.073 27.351 1.00 88.75 79 LEU A CA 1
ATOM 580 C C . LEU A 1 79 ? -22.208 2.012 26.568 1.00 88.75 79 LEU A C 1
ATOM 582 O O . LEU A 1 79 ? -21.156 2.294 25.997 1.00 88.75 79 LEU A O 1
ATOM 586 N N . ALA A 1 80 ? -22.730 0.786 26.507 1.00 91.38 80 ALA A N 1
ATOM 587 C CA . ALA A 1 80 ? -22.121 -0.311 25.768 1.00 91.38 80 ALA A CA 1
ATOM 588 C C . ALA A 1 80 ? -22.006 0.001 24.276 1.00 91.38 80 ALA A C 1
ATOM 590 O O . ALA A 1 80 ? -20.968 -0.277 23.673 1.00 91.38 80 ALA A O 1
ATOM 591 N N . ARG A 1 81 ? -23.036 0.613 23.682 1.00 90.69 81 ARG A N 1
ATOM 592 C CA . ARG A 1 81 ? -23.011 1.040 22.282 1.00 90.69 81 ARG A CA 1
ATOM 593 C C . ARG A 1 81 ? -21.949 2.103 22.044 1.00 90.69 81 ARG A C 1
ATOM 595 O O . ARG A 1 81 ? -21.182 1.962 21.099 1.00 90.69 81 ARG A O 1
ATOM 602 N N . GLU A 1 82 ? -21.860 3.105 22.912 1.00 90.12 82 GLU A N 1
ATOM 603 C CA . GLU A 1 82 ? -20.867 4.170 22.773 1.00 90.12 82 GLU A CA 1
ATOM 604 C C . GLU A 1 82 ? -19.436 3.631 22.850 1.00 90.12 82 GLU A C 1
ATOM 606 O O . GLU A 1 82 ? -18.623 3.928 21.979 1.00 90.12 82 GLU A O 1
ATOM 611 N N . ILE A 1 83 ? -19.142 2.766 23.825 1.00 92.75 83 ILE A N 1
ATOM 612 C CA . ILE A 1 83 ? -17.832 2.108 23.936 1.00 92.75 83 ILE A CA 1
ATOM 613 C C . ILE A 1 83 ? -17.557 1.238 22.702 1.00 92.75 83 ILE A C 1
ATOM 615 O O . ILE A 1 83 ? -16.460 1.272 22.146 1.00 92.75 83 ILE A O 1
ATOM 619 N N . THR A 1 84 ? -18.558 0.481 22.241 1.00 93.94 84 THR A N 1
ATOM 620 C CA . THR A 1 84 ? -18.426 -0.390 21.063 1.00 93.94 84 THR A CA 1
ATOM 621 C C . THR A 1 84 ? -18.109 0.413 19.804 1.00 93.94 84 THR A C 1
ATOM 623 O O . THR A 1 84 ? -17.243 0.013 19.030 1.00 93.94 84 THR A O 1
ATOM 626 N N . GLU A 1 85 ? -18.767 1.553 19.599 1.00 92.44 85 GLU A N 1
ATOM 627 C CA . GLU A 1 85 ? -18.518 2.436 18.456 1.00 92.44 85 GLU A CA 1
ATOM 628 C C . GLU A 1 85 ? -17.067 2.928 18.438 1.00 92.44 85 GLU A C 1
ATOM 630 O O . GLU A 1 85 ? -16.410 2.853 17.398 1.00 92.44 85 GLU A O 1
ATOM 635 N N . VAL A 1 86 ? -16.533 3.330 19.596 1.00 91.94 86 VAL A N 1
ATOM 636 C CA . VAL A 1 86 ? -15.131 3.748 19.737 1.00 91.94 86 VAL A CA 1
ATOM 637 C C . VAL A 1 86 ? -14.169 2.613 19.366 1.00 91.94 86 VAL A C 1
ATOM 639 O O . VAL A 1 86 ? -13.253 2.812 18.570 1.00 91.94 86 VAL A O 1
ATOM 642 N N . VAL A 1 87 ? -14.399 1.392 19.856 1.00 94.00 87 VAL A N 1
ATOM 643 C CA . VAL A 1 87 ? -13.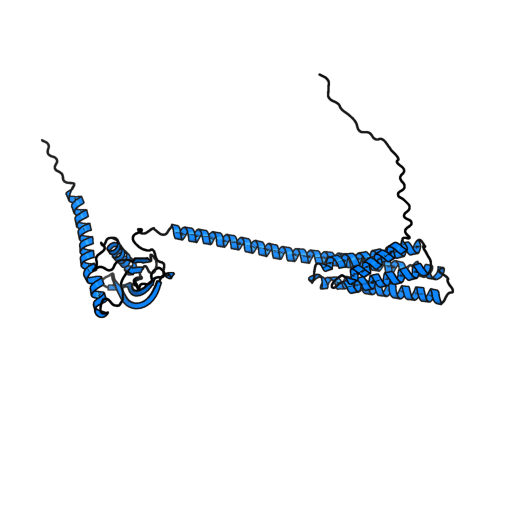543 0.237 19.525 1.00 94.00 87 VAL A CA 1
ATOM 644 C C . VAL A 1 87 ? -13.629 -0.138 18.040 1.00 94.00 87 VAL A C 1
ATOM 646 O O . VAL A 1 87 ? -12.611 -0.460 17.423 1.00 94.00 87 VAL A O 1
ATOM 649 N N . ILE A 1 88 ? -14.817 -0.061 17.433 1.00 93.06 88 ILE A N 1
ATOM 650 C CA . ILE A 1 88 ? -15.012 -0.333 16.000 1.00 93.06 88 ILE A CA 1
ATOM 651 C C . ILE A 1 88 ? -14.248 0.675 15.133 1.00 93.06 88 ILE A C 1
ATOM 653 O O . ILE A 1 88 ? -13.622 0.271 14.150 1.00 93.06 88 ILE A O 1
ATOM 657 N N . ILE A 1 89 ? -14.239 1.961 15.505 1.00 90.44 89 ILE A N 1
ATOM 658 C CA . ILE A 1 89 ? -13.477 3.007 14.803 1.00 90.44 89 ILE A CA 1
ATOM 659 C C . ILE A 1 89 ? -12.000 2.614 14.684 1.00 90.44 89 ILE A C 1
ATOM 661 O O . ILE A 1 89 ? -11.438 2.694 13.585 1.00 90.44 89 ILE A O 1
ATOM 665 N N . VAL A 1 90 ? -11.404 2.153 15.788 1.00 90.31 90 VAL A N 1
ATOM 666 C CA . VAL A 1 90 ? -9.998 1.727 15.848 1.00 90.31 90 VAL A CA 1
ATOM 667 C C . VAL A 1 90 ? -9.774 0.449 15.055 1.00 90.31 90 VAL A C 1
ATOM 669 O O . VAL A 1 90 ? -8.850 0.398 14.248 1.00 90.31 90 VAL A O 1
ATOM 672 N N . ARG A 1 91 ? -10.617 -0.574 15.248 1.00 92.19 91 ARG A N 1
ATOM 673 C CA . ARG A 1 91 ? -10.526 -1.847 14.518 1.00 92.19 91 ARG A CA 1
ATOM 674 C C . ARG A 1 91 ? -10.489 -1.605 13.011 1.00 92.19 91 ARG A C 1
ATOM 676 O O . ARG A 1 91 ? -9.612 -2.114 12.323 1.00 92.19 91 ARG A O 1
ATOM 683 N N . ASP A 1 92 ? -11.420 -0.806 12.502 1.00 90.50 92 ASP A N 1
ATOM 684 C CA . ASP A 1 92 ? -11.533 -0.531 11.070 1.00 90.50 92 ASP A CA 1
ATOM 685 C C . ASP A 1 92 ? -10.349 0.281 10.536 1.00 90.50 92 ASP A C 1
ATOM 687 O O . ASP A 1 92 ? -9.906 0.058 9.407 1.00 90.50 92 ASP A O 1
ATOM 691 N N . ALA A 1 93 ? -9.826 1.218 11.333 1.00 87.56 93 ALA A N 1
ATOM 692 C CA . ALA A 1 93 ? -8.602 1.937 10.993 1.00 87.56 93 ALA A CA 1
ATOM 693 C C . ALA A 1 93 ? -7.409 0.969 10.914 1.00 87.56 93 ALA A C 1
ATOM 695 O O . ALA A 1 93 ? -6.668 0.978 9.932 1.00 87.56 93 ALA A O 1
ATOM 696 N N . ALA A 1 94 ? -7.287 0.072 11.893 1.00 87.00 94 ALA A N 1
ATOM 697 C CA . ALA A 1 94 ? -6.207 -0.899 11.978 1.00 87.00 94 ALA A CA 1
ATOM 698 C C . ALA A 1 94 ? -6.229 -1.939 10.845 1.00 87.00 94 ALA A C 1
ATOM 700 O O . ALA A 1 94 ? -5.177 -2.265 10.298 1.00 87.00 94 ALA A O 1
ATOM 701 N N . ILE A 1 95 ? -7.413 -2.405 10.430 1.00 88.56 95 ILE A N 1
ATOM 702 C CA . ILE A 1 95 ? -7.567 -3.289 9.262 1.00 88.56 95 ILE A CA 1
ATOM 703 C C . ILE A 1 95 ? -7.034 -2.609 7.997 1.00 88.56 95 ILE A C 1
ATOM 705 O O . ILE A 1 95 ? -6.305 -3.228 7.227 1.00 88.56 95 ILE A O 1
ATOM 709 N N . LYS A 1 96 ? -7.358 -1.328 7.783 1.00 83.31 96 LYS A N 1
ATOM 710 C CA . LYS A 1 96 ? -6.896 -0.592 6.596 1.00 83.31 96 LYS A CA 1
ATOM 711 C C . LYS A 1 96 ? -5.379 -0.406 6.565 1.00 83.31 96 LYS A C 1
ATOM 713 O O . LYS A 1 96 ? -4.793 -0.437 5.492 1.00 83.31 96 LYS A O 1
ATOM 718 N N . MET A 1 97 ? -4.748 -0.249 7.726 1.00 78.19 97 MET A N 1
ATOM 719 C CA . MET A 1 97 ? -3.291 -0.116 7.853 1.00 78.19 97 MET A CA 1
ATOM 720 C C . MET A 1 97 ? -2.538 -1.417 7.590 1.00 78.19 97 MET A C 1
ATOM 722 O O . MET A 1 97 ? -1.408 -1.380 7.124 1.00 78.19 97 MET A O 1
ATOM 726 N N . SER A 1 98 ? -3.145 -2.573 7.872 1.00 74.50 98 SER A N 1
ATOM 727 C CA . SER A 1 98 ? -2.497 -3.877 7.672 1.00 74.50 98 SER A CA 1
ATOM 728 C C . SER A 1 98 ? -2.046 -4.127 6.228 1.00 74.50 98 SER A C 1
ATOM 730 O O . SER A 1 98 ? -1.232 -5.022 6.009 1.00 74.50 98 SER A O 1
ATOM 732 N N . GLY A 1 99 ? -2.577 -3.386 5.253 1.00 67.81 99 GLY A N 1
ATOM 733 C CA . GLY A 1 99 ? -2.157 -3.471 3.856 1.00 67.81 99 GLY A CA 1
ATOM 734 C C . GLY A 1 99 ? -0.905 -2.659 3.509 1.00 67.81 99 GLY A C 1
ATOM 735 O O . GLY A 1 99 ? -0.368 -2.867 2.429 1.00 67.81 99 GLY A O 1
ATOM 736 N N . GLU A 1 100 ? -0.437 -1.760 4.384 1.00 69.00 100 GLU A N 1
ATOM 737 C CA . GLU A 1 100 ? 0.591 -0.761 4.056 1.00 69.00 100 GLU A CA 1
ATOM 738 C C . GLU A 1 100 ? 1.669 -0.653 5.156 1.00 69.00 100 GLU A C 1
ATOM 740 O O . GLU A 1 100 ? 1.499 0.084 6.129 1.00 69.00 100 GLU A O 1
ATOM 745 N N . PRO A 1 101 ? 2.816 -1.351 5.025 1.00 61.06 101 PRO A N 1
ATOM 746 C CA . PRO A 1 101 ? 3.872 -1.395 6.046 1.00 61.06 101 PRO A CA 1
ATOM 747 C C . PRO A 1 101 ? 4.469 -0.028 6.412 1.00 61.06 101 PRO A C 1
ATOM 749 O O . PRO A 1 101 ? 4.960 0.163 7.524 1.00 61.06 101 PRO A O 1
ATOM 752 N N . GLU A 1 102 ? 4.423 0.942 5.498 1.00 63.50 102 GLU A N 1
ATOM 753 C CA . GLU A 1 102 ? 4.937 2.300 5.718 1.00 63.50 102 GLU A CA 1
ATOM 754 C C . GLU A 1 102 ? 4.038 3.139 6.643 1.00 63.50 102 GLU A C 1
ATOM 756 O O . GLU A 1 102 ? 4.441 4.207 7.117 1.00 63.50 102 GLU A O 1
ATOM 761 N N . SER A 1 103 ? 2.839 2.645 6.974 1.00 65.12 103 SER A N 1
ATOM 762 C CA . SER A 1 103 ? 1.859 3.375 7.776 1.00 65.12 103 SER A CA 1
ATOM 763 C C . SER A 1 103 ? 2.244 3.523 9.248 1.00 65.12 103 SER A C 1
ATOM 765 O O . SER A 1 103 ? 1.614 4.314 9.945 1.00 65.12 103 SER A O 1
ATOM 767 N N . ILE A 1 104 ? 3.260 2.795 9.736 1.00 65.62 104 ILE A N 1
ATOM 768 C CA . ILE A 1 104 ? 3.665 2.720 11.156 1.00 65.62 104 ILE A CA 1
ATOM 769 C C . ILE A 1 104 ? 3.819 4.111 11.790 1.00 65.62 104 ILE A C 1
ATOM 771 O O . ILE A 1 104 ? 3.421 4.311 12.935 1.00 65.62 104 ILE A O 1
ATOM 775 N N . LYS A 1 105 ? 4.334 5.094 11.039 1.00 66.25 105 LYS A N 1
ATOM 776 C CA . LYS A 1 105 ? 4.563 6.465 11.532 1.00 66.25 105 LYS A CA 1
ATOM 777 C C . LYS A 1 105 ? 3.280 7.229 11.876 1.00 66.25 105 LYS A C 1
ATOM 779 O O . LYS A 1 105 ? 3.332 8.149 12.680 1.00 66.25 105 LYS A O 1
ATOM 784 N N . TYR A 1 106 ? 2.149 6.853 11.288 1.00 68.62 106 TYR A N 1
ATOM 785 C CA . TYR A 1 106 ? 0.869 7.558 11.431 1.00 68.62 106 TYR A CA 1
ATOM 786 C C . TYR A 1 106 ? -0.053 6.902 12.463 1.00 68.62 106 TYR A C 1
ATOM 788 O O . TYR A 1 106 ? -1.107 7.436 12.791 1.00 68.62 106 TYR A O 1
ATOM 796 N N . VAL A 1 107 ? 0.347 5.739 12.984 1.00 80.06 107 VAL A N 1
ATOM 797 C CA . VAL A 1 107 ? -0.423 4.949 13.952 1.00 80.06 107 VAL A CA 1
ATOM 798 C C . VAL A 1 107 ? -0.219 5.442 15.381 1.00 80.06 107 VAL A C 1
ATOM 800 O O . VAL A 1 107 ? -1.021 5.112 16.248 1.00 80.06 107 VAL A O 1
ATOM 803 N N . GLU A 1 108 ? 0.827 6.225 15.649 1.00 85.12 108 GLU A N 1
ATOM 804 C CA . GLU A 1 108 ? 1.211 6.566 17.021 1.00 85.12 108 GLU A CA 1
ATOM 805 C C . GLU A 1 108 ? 0.118 7.358 17.752 1.00 85.12 108 GLU A C 1
ATOM 807 O O . GLU A 1 108 ? -0.246 6.980 18.862 1.00 85.12 108 GLU A O 1
ATOM 812 N N . ASP A 1 109 ? -0.501 8.352 17.108 1.00 85.38 109 ASP A N 1
ATOM 813 C CA . ASP A 1 109 ? -1.612 9.116 17.700 1.00 85.38 109 ASP A CA 1
ATOM 814 C C . ASP A 1 109 ? -2.814 8.217 18.022 1.00 85.38 109 ASP A C 1
ATOM 816 O O . ASP A 1 109 ? -3.422 8.313 19.091 1.00 85.38 109 ASP A O 1
ATOM 820 N N . LEU A 1 110 ? -3.136 7.289 17.112 1.00 87.62 110 LEU A N 1
ATOM 821 C CA . LEU A 1 110 ? -4.215 6.323 17.308 1.00 87.62 110 LEU A CA 1
ATOM 822 C C . LEU A 1 110 ? -3.888 5.365 18.460 1.00 87.62 110 LEU A C 1
ATOM 824 O O . LEU A 1 110 ? -4.743 5.087 19.299 1.00 87.62 110 LEU A O 1
ATOM 828 N N . LYS A 1 111 ? -2.646 4.883 18.527 1.00 90.75 111 LYS A N 1
ATOM 829 C CA . LYS A 1 111 ? -2.144 3.999 19.581 1.00 90.75 111 LYS A CA 1
ATOM 830 C C . LYS A 1 111 ? -2.172 4.687 20.944 1.00 90.75 111 LYS A C 1
ATOM 832 O O . LYS A 1 111 ? -2.640 4.072 21.898 1.00 90.75 111 LYS A O 1
ATOM 837 N N . ILE A 1 112 ? -1.718 5.938 21.040 1.00 90.94 112 ILE A N 1
ATOM 838 C CA . ILE A 1 112 ? -1.759 6.729 22.277 1.00 90.94 112 ILE A CA 1
ATOM 839 C C . ILE A 1 112 ? -3.207 6.859 22.758 1.00 90.94 112 ILE A C 1
ATOM 841 O O . ILE A 1 112 ? -3.505 6.477 23.889 1.00 90.94 112 ILE A O 1
ATOM 845 N N . ALA A 1 113 ? -4.125 7.272 21.878 1.00 91.00 113 ALA A N 1
ATOM 846 C CA . ALA A 1 113 ? -5.543 7.385 22.218 1.00 91.00 113 ALA A CA 1
ATOM 847 C C . ALA A 1 113 ? -6.146 6.045 22.687 1.00 91.00 113 ALA A C 1
ATOM 849 O O . ALA A 1 113 ? -6.943 6.011 23.626 1.00 91.00 113 ALA A O 1
ATOM 850 N N . CYS A 1 114 ? -5.749 4.925 22.069 1.00 93.50 114 CYS A N 1
ATOM 851 C CA . CYS A 1 114 ? -6.185 3.589 22.483 1.00 93.50 114 CYS A CA 1
ATOM 852 C C . CYS A 1 114 ? -5.678 3.215 23.875 1.00 93.50 114 CYS A C 1
ATOM 854 O O . CYS A 1 114 ? -6.452 2.697 24.676 1.00 93.50 114 CYS A O 1
ATOM 856 N N . LEU A 1 115 ? -4.403 3.474 24.170 1.00 94.69 115 LEU A N 1
ATOM 857 C CA . LEU A 1 115 ? -3.802 3.169 25.469 1.00 94.69 115 LEU A CA 1
ATOM 858 C C . LEU A 1 115 ? -4.428 4.002 26.592 1.00 94.69 115 LEU A C 1
ATOM 860 O O . LEU A 1 115 ? -4.711 3.473 27.668 1.00 94.69 115 LEU A O 1
ATOM 864 N N . GLU A 1 116 ? -4.689 5.284 26.340 1.00 94.81 116 GLU A N 1
ATOM 865 C CA . GLU A 1 116 ? -5.368 6.158 27.296 1.00 94.81 116 GLU A CA 1
ATOM 866 C C . GLU A 1 116 ? -6.801 5.696 27.569 1.00 94.81 116 GLU A C 1
ATOM 868 O O . GLU A 1 116 ? -7.202 5.587 28.731 1.00 94.81 116 GLU A O 1
ATOM 873 N N . PHE A 1 117 ? -7.558 5.353 26.522 1.00 95.69 117 PHE A N 1
ATOM 874 C CA . PHE A 1 117 ? -8.925 4.871 26.697 1.00 95.69 117 PHE A CA 1
ATOM 875 C C . PHE A 1 117 ? -8.969 3.487 27.359 1.00 95.69 117 PHE A C 1
ATOM 877 O O . PHE A 1 117 ? -9.805 3.243 28.228 1.00 95.69 117 PHE A O 1
ATOM 884 N N . GLN A 1 118 ? -8.024 2.602 27.029 1.00 96.81 118 GLN A N 1
ATOM 885 C CA . GLN A 1 118 ? -7.854 1.313 27.700 1.00 96.81 118 GLN A CA 1
ATOM 886 C C . GLN A 1 118 ? -7.624 1.507 29.204 1.00 96.81 118 GLN A C 1
ATOM 888 O O . GLN A 1 118 ? -8.273 0.846 30.020 1.00 96.81 118 GLN A O 1
ATOM 893 N N . LYS A 1 119 ? -6.716 2.416 29.580 1.00 96.62 119 LYS A N 1
ATOM 894 C CA . LYS A 1 119 ? -6.454 2.748 30.983 1.00 96.62 119 LYS A CA 1
ATOM 895 C C . LYS A 1 119 ? -7.712 3.278 31.670 1.00 96.62 119 LYS A C 1
ATOM 897 O O . LYS A 1 119 ? -8.079 2.762 32.718 1.00 96.62 119 LYS A O 1
ATOM 902 N N . PHE A 1 120 ? -8.418 4.218 31.044 1.00 96.44 120 PHE A N 1
ATOM 903 C CA . PHE A 1 120 ? -9.678 4.746 31.565 1.00 96.44 120 PHE A CA 1
ATOM 904 C C . PHE A 1 120 ? -10.723 3.647 31.825 1.00 96.44 120 PHE A C 1
ATOM 906 O O . PHE A 1 120 ? -11.316 3.616 32.900 1.00 96.44 120 PHE A O 1
ATOM 913 N N . LEU A 1 121 ? -10.924 2.714 30.886 1.00 96.44 121 LEU A N 1
ATOM 914 C CA . LEU A 1 121 ? -11.859 1.596 31.067 1.00 96.44 121 LEU A CA 1
ATOM 915 C C . LEU A 1 121 ? -11.424 0.648 32.192 1.00 96.44 121 LEU A C 1
ATOM 917 O O . LEU A 1 121 ? -12.265 0.118 32.918 1.00 96.44 121 LEU A O 1
ATOM 921 N N . SER A 1 122 ? -10.118 0.458 32.367 1.00 96.88 122 SER A N 1
ATOM 922 C CA . SER A 1 122 ? -9.557 -0.399 33.417 1.00 96.88 122 SER A CA 1
ATOM 923 C C . SER A 1 122 ? -9.727 0.238 34.805 1.00 96.88 122 SER A C 1
ATOM 925 O O . SER A 1 122 ? -10.168 -0.421 35.751 1.00 96.88 122 SER A O 1
ATOM 927 N N . ASP A 1 123 ? -9.473 1.543 34.910 1.00 96.06 123 ASP A N 1
ATOM 928 C CA . ASP A 1 123 ? -9.698 2.338 36.120 1.00 96.06 123 ASP A CA 1
ATOM 929 C C . ASP A 1 123 ? -11.193 2.387 36.475 1.00 96.06 123 ASP A C 1
ATOM 931 O O . ASP A 1 123 ? -11.569 2.257 37.642 1.00 96.06 123 ASP A O 1
ATOM 935 N N . LEU A 1 124 ? -12.068 2.525 35.472 1.00 93.88 124 LEU A N 1
ATOM 936 C CA . LEU A 1 124 ? -13.518 2.521 35.663 1.00 93.88 124 LEU A CA 1
ATOM 937 C C . LEU A 1 124 ? -14.029 1.144 36.111 1.00 93.88 124 LEU A C 1
ATOM 939 O O . LEU A 1 124 ? -14.862 1.065 37.010 1.00 93.88 124 LEU A O 1
ATOM 943 N N . THR A 1 125 ? -13.492 0.060 35.544 1.00 94.31 125 THR A N 1
ATOM 944 C CA . THR A 1 125 ? -13.782 -1.316 35.987 1.00 94.31 125 THR A CA 1
ATOM 945 C C . THR A 1 125 ? -13.431 -1.499 37.463 1.00 94.31 125 THR A C 1
ATOM 947 O O . THR A 1 125 ? -14.229 -2.041 38.225 1.00 94.31 125 THR A O 1
ATOM 950 N N . THR A 1 126 ? -12.266 -0.999 37.883 1.00 94.12 126 THR A N 1
ATOM 951 C CA . THR A 1 126 ? -11.800 -1.098 39.273 1.00 94.12 126 THR A CA 1
ATOM 952 C C . THR A 1 126 ? -12.731 -0.343 40.222 1.00 94.12 126 THR A C 1
ATOM 954 O O . THR A 1 126 ? -13.191 -0.914 41.206 1.00 94.12 126 THR A O 1
ATOM 957 N N . GLN A 1 127 ? -13.117 0.891 39.873 1.00 91.44 127 GLN A N 1
ATOM 958 C CA . GLN A 1 127 ? -14.084 1.675 40.653 1.00 91.44 127 GLN A CA 1
ATOM 959 C C . GLN A 1 127 ? -15.441 0.972 40.790 1.00 91.44 127 GLN A C 1
ATOM 961 O O . GLN A 1 127 ? -16.029 0.974 41.870 1.00 91.44 127 GLN A O 1
ATOM 966 N N . VAL A 1 128 ? -15.943 0.354 39.716 1.00 90.19 128 VAL A N 1
ATOM 967 C CA . VAL A 1 128 ? -17.202 -0.405 39.750 1.00 90.19 128 VAL A CA 1
ATOM 968 C C . VAL A 1 128 ? -17.102 -1.599 40.707 1.00 90.19 128 VAL A C 1
ATOM 970 O O . VAL A 1 128 ? -18.006 -1.798 41.519 1.00 90.19 128 VAL A O 1
ATOM 973 N N . ILE A 1 129 ? -16.001 -2.356 40.656 1.00 89.25 129 ILE A N 1
ATOM 974 C CA . ILE A 1 129 ? -15.754 -3.503 41.547 1.00 89.25 129 ILE A CA 1
ATOM 975 C C . ILE A 1 129 ? -15.610 -3.052 43.008 1.00 89.25 129 ILE A C 1
ATOM 977 O O . ILE A 1 129 ? -16.135 -3.702 43.912 1.00 89.25 129 ILE A O 1
ATOM 981 N N . ASP A 1 130 ? -14.931 -1.936 43.265 1.00 89.19 130 ASP A N 1
ATOM 982 C CA . ASP A 1 130 ? -14.755 -1.415 44.623 1.00 89.19 130 ASP A CA 1
ATOM 983 C C . ASP A 1 130 ? -16.080 -0.930 45.223 1.00 89.19 130 ASP A C 1
ATOM 985 O O . ASP A 1 130 ? -16.356 -1.179 46.399 1.00 89.19 130 ASP A O 1
ATOM 989 N N . ILE A 1 131 ? -16.942 -0.291 44.423 1.00 86.19 131 ILE A N 1
ATOM 990 C CA . ILE A 1 131 ? -18.296 0.088 44.855 1.00 86.19 131 ILE A CA 1
ATOM 991 C C . ILE A 1 131 ? -19.138 -1.163 45.150 1.00 86.19 131 ILE A C 1
ATOM 993 O O . ILE A 1 131 ? -19.821 -1.191 46.174 1.00 86.19 131 ILE A O 1
ATOM 997 N N . GLU A 1 132 ? -19.063 -2.200 44.304 1.00 83.88 132 GLU A N 1
ATOM 998 C CA . GLU A 1 132 ? -19.737 -3.494 44.525 1.00 83.88 132 GLU A CA 1
ATOM 999 C C . GLU A 1 132 ? -19.304 -4.141 45.852 1.00 83.88 132 GLU A C 1
ATOM 1001 O O . GLU A 1 132 ? -20.137 -4.687 46.574 1.00 83.88 132 GLU A O 1
ATOM 1006 N N . ARG A 1 133 ? -18.011 -4.075 46.191 1.00 83.75 133 ARG A N 1
ATOM 1007 C CA . ARG A 1 133 ? -17.454 -4.682 47.412 1.00 83.75 133 ARG A CA 1
ATOM 1008 C C . ARG A 1 133 ? -17.785 -3.906 48.687 1.00 83.75 133 ARG A C 1
ATOM 1010 O O . ARG A 1 133 ? -18.013 -4.528 49.721 1.00 83.75 133 ARG A O 1
ATOM 1017 N N . ASN A 1 134 ? -17.783 -2.574 48.626 1.00 81.31 134 ASN A N 1
ATOM 1018 C CA . ASN A 1 134 ? -17.900 -1.710 49.807 1.00 81.31 134 ASN A CA 1
ATOM 1019 C C . ASN A 1 134 ? -19.352 -1.383 50.198 1.00 81.31 134 ASN A C 1
ATOM 1021 O O . ASN A 1 134 ? -19.623 -1.134 51.370 1.00 81.31 134 ASN A O 1
ATOM 1025 N N . ASN A 1 135 ? -20.292 -1.409 49.248 1.00 62.16 135 ASN A N 1
ATOM 1026 C CA . ASN A 1 135 ? -21.726 -1.252 49.496 1.00 62.16 135 ASN A CA 1
ATOM 1027 C C . ASN A 1 135 ? -22.435 -2.535 49.059 1.00 62.16 135 ASN A C 1
ATOM 1029 O O . ASN A 1 135 ? -22.351 -2.891 47.891 1.00 62.16 135 ASN A O 1
ATOM 1033 N N . VAL A 1 136 ? -23.171 -3.198 49.961 1.00 54.84 136 VAL A N 1
ATOM 1034 C CA . VAL A 1 136 ? -23.871 -4.487 49.744 1.00 54.84 136 VAL A CA 1
ATOM 1035 C C . VAL A 1 136 ? -24.977 -4.393 48.665 1.00 54.84 136 VAL A C 1
ATOM 1037 O O . VAL A 1 136 ? -26.167 -4.483 48.951 1.00 54.84 136 VAL A O 1
ATOM 1040 N N . GLY A 1 137 ? -24.599 -4.196 47.400 1.00 57.84 137 GLY A N 1
ATOM 1041 C CA . GLY A 1 137 ? -25.468 -4.318 46.227 1.00 57.84 137 GLY A CA 1
ATOM 1042 C C . GLY A 1 137 ? -26.218 -3.062 45.767 1.00 57.84 137 GLY A C 1
ATOM 1043 O O . GLY A 1 137 ? -27.209 -3.187 45.048 1.00 57.84 137 GLY A O 1
ATOM 1044 N N . SER A 1 138 ? -25.799 -1.843 46.122 1.00 73.62 138 SER A N 1
ATOM 1045 C CA . SER A 1 138 ? -26.473 -0.637 45.610 1.00 73.62 138 SER A CA 1
ATOM 1046 C C . SER A 1 138 ? -26.016 -0.307 44.185 1.00 73.62 138 SER A C 1
ATOM 1048 O O . SER A 1 138 ? -25.214 0.595 43.946 1.00 73.62 138 SER A O 1
ATOM 1050 N N . TRP A 1 139 ? -26.607 -0.985 43.197 1.00 80.81 139 TRP A N 1
ATOM 1051 C CA . TRP A 1 139 ? -26.522 -0.603 41.781 1.00 80.81 139 TRP A CA 1
ATOM 1052 C C . TRP A 1 139 ? -26.769 0.896 41.541 1.00 80.81 139 TRP A C 1
ATOM 1054 O O . TRP A 1 139 ? -26.279 1.471 40.573 1.00 80.81 139 TRP A O 1
ATOM 1064 N N . LYS A 1 140 ? -27.534 1.559 42.419 1.00 83.62 140 LYS A N 1
ATOM 1065 C CA . LYS A 1 140 ? -27.793 3.000 42.333 1.00 83.62 140 LYS A CA 1
ATOM 1066 C C . LYS A 1 140 ? -26.501 3.821 42.334 1.00 83.62 140 LYS A C 1
ATOM 1068 O O . LYS A 1 140 ? -26.433 4.793 41.588 1.00 83.62 140 LYS A O 1
ATOM 1073 N N . ASP A 1 141 ? -25.494 3.423 43.107 1.00 86.44 141 ASP A N 1
ATOM 1074 C CA . ASP A 1 141 ? -24.222 4.146 43.198 1.00 86.44 141 ASP A CA 1
ATOM 1075 C C . ASP A 1 141 ? -23.365 3.921 41.948 1.00 86.44 141 ASP A C 1
ATOM 1077 O O . ASP A 1 141 ? -22.839 4.876 41.379 1.00 86.44 141 ASP A O 1
ATOM 1081 N N . ILE A 1 142 ? -23.330 2.681 41.448 1.00 87.50 142 ILE A N 1
ATOM 1082 C CA . ILE A 1 142 ? -22.691 2.329 40.169 1.00 87.50 142 ILE A CA 1
ATOM 1083 C C . ILE A 1 142 ? -23.353 3.103 39.026 1.00 87.50 142 ILE A C 1
ATOM 1085 O O . ILE A 1 142 ? -22.679 3.761 38.238 1.00 87.50 142 ILE A O 1
ATOM 1089 N N . ARG A 1 143 ? -24.688 3.114 38.971 1.00 86.94 143 ARG A N 1
ATOM 1090 C CA . ARG A 1 143 ? -25.445 3.883 37.978 1.00 86.94 143 ARG A CA 1
ATOM 1091 C C . ARG A 1 143 ? -25.136 5.373 38.074 1.00 86.94 143 ARG A C 1
ATOM 1093 O O . ARG A 1 143 ? -24.980 6.012 37.043 1.00 86.94 143 ARG A O 1
ATOM 1100 N N . LYS A 1 144 ? -25.023 5.929 39.284 1.00 88.19 144 LYS A N 1
ATOM 1101 C CA . LYS A 1 144 ? -24.674 7.341 39.498 1.00 88.19 144 LYS A CA 1
ATOM 1102 C C . LYS A 1 144 ? -23.262 7.662 39.000 1.00 88.19 144 LYS A C 1
ATOM 1104 O O . LYS A 1 144 ? -23.073 8.723 38.413 1.00 88.19 144 LYS A O 1
ATOM 11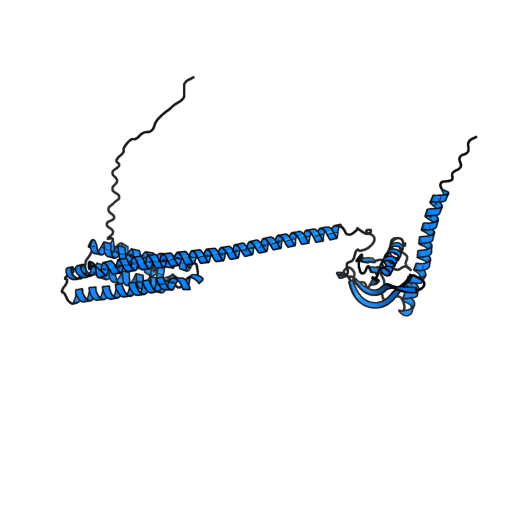09 N N . LEU A 1 145 ? -22.298 6.761 39.201 1.00 88.88 145 LEU A N 1
ATOM 1110 C CA . LEU A 1 145 ? -20.943 6.889 38.659 1.00 88.88 145 LEU A CA 1
ATOM 1111 C C . LEU A 1 145 ? -20.955 6.861 37.124 1.00 88.88 145 LEU A C 1
ATOM 1113 O O . LEU A 1 145 ? -20.411 7.760 36.489 1.00 88.88 145 LEU A O 1
ATOM 1117 N N . LEU A 1 146 ? -21.607 5.866 36.520 1.00 88.38 146 LEU A N 1
ATOM 1118 C CA . LEU A 1 146 ? -21.634 5.688 35.063 1.00 88.38 146 LEU A CA 1
ATOM 1119 C C . LEU A 1 146 ? -22.417 6.791 34.342 1.00 88.38 146 LEU A C 1
ATOM 1121 O O . LEU A 1 146 ? -22.023 7.226 33.263 1.00 88.38 146 LEU A O 1
ATOM 1125 N N . ALA A 1 147 ? -23.502 7.269 34.951 1.00 86.88 147 ALA A N 1
ATOM 1126 C CA . ALA A 1 147 ? -24.277 8.407 34.466 1.00 86.88 147 ALA A CA 1
ATOM 1127 C C . ALA A 1 147 ? -23.649 9.760 34.845 1.00 86.88 147 ALA A C 1
ATOM 1129 O O . ALA A 1 147 ? -24.221 10.809 34.539 1.00 86.88 147 ALA A O 1
ATOM 1130 N N . SER A 1 148 ? -22.501 9.766 35.534 1.00 91.19 148 SER A N 1
ATOM 1131 C CA . SER A 1 148 ? -21.823 11.011 35.874 1.00 91.19 148 SER A CA 1
ATOM 1132 C C . SER A 1 148 ? -21.356 11.719 34.607 1.00 91.19 148 SER A C 1
ATOM 1134 O O . SER A 1 148 ? -20.903 11.105 33.638 1.00 91.19 148 SER A O 1
ATOM 1136 N N . ARG A 1 149 ? -21.445 13.048 34.639 1.00 90.94 149 ARG A N 1
ATOM 1137 C CA . ARG A 1 149 ? -21.021 13.896 33.527 1.00 90.94 149 ARG A CA 1
ATOM 1138 C C . ARG A 1 149 ? -19.560 13.650 33.138 1.00 90.94 149 ARG A C 1
ATOM 1140 O O . ARG A 1 149 ? -19.270 13.621 31.953 1.00 90.94 149 ARG A O 1
ATOM 1147 N N . ASP A 1 150 ? -18.680 13.417 34.113 1.00 91.31 150 ASP A N 1
ATOM 1148 C CA . ASP A 1 150 ? -17.253 13.153 33.875 1.00 91.31 150 ASP A CA 1
ATOM 1149 C C . ASP A 1 150 ? -17.027 11.897 33.017 1.00 91.31 150 ASP A C 1
ATOM 1151 O O . ASP A 1 150 ? -16.306 11.951 32.022 1.00 91.31 150 ASP A O 1
ATOM 1155 N N . VAL A 1 151 ? -17.692 10.780 33.340 1.00 90.06 151 VAL A N 1
ATOM 1156 C CA . VAL A 1 151 ? -17.576 9.525 32.573 1.00 90.06 151 VAL A CA 1
ATOM 1157 C C . VAL A 1 151 ? -18.115 9.701 31.153 1.00 90.06 151 VAL A C 1
ATOM 1159 O O . VAL A 1 151 ? -17.452 9.324 30.186 1.00 90.06 151 VAL A O 1
ATOM 1162 N N . GLN A 1 152 ? -19.289 10.319 31.022 1.00 91.25 152 GLN A N 1
ATOM 1163 C CA . GLN A 1 152 ? -19.938 10.542 29.729 1.00 91.25 152 GLN A CA 1
ATOM 1164 C C . GLN A 1 152 ? -19.141 11.510 28.839 1.00 91.25 152 GLN A C 1
ATOM 1166 O O . GLN A 1 152 ? -18.993 11.279 27.638 1.00 91.25 152 GLN A O 1
ATOM 1171 N N . GLU A 1 153 ? -18.582 12.583 29.406 1.00 92.00 153 GLU A N 1
ATOM 1172 C CA . GLU A 1 153 ? -17.727 13.522 28.672 1.00 92.00 153 GLU A CA 1
ATOM 1173 C C . GLU A 1 153 ? -16.403 12.881 28.255 1.00 92.00 153 GLU A C 1
ATOM 1175 O O . GLU A 1 153 ? -15.962 13.116 27.131 1.00 92.00 153 GLU A O 1
ATOM 1180 N N . LYS A 1 154 ? -15.798 12.026 29.091 1.00 92.06 154 LYS A N 1
ATOM 1181 C CA . LYS A 1 154 ? -14.569 11.298 28.735 1.00 92.06 154 LYS A CA 1
ATOM 1182 C C . LYS A 1 154 ? -14.787 10.312 27.596 1.00 92.06 154 LYS A C 1
ATOM 1184 O O . LYS A 1 154 ? -14.008 10.319 26.649 1.00 92.06 154 LYS A O 1
ATOM 1189 N N . ILE A 1 155 ? -15.854 9.512 27.633 1.00 89.06 155 ILE A N 1
ATOM 1190 C CA . ILE A 1 155 ? -16.175 8.564 26.549 1.00 89.06 155 ILE A CA 1
ATOM 1191 C C . ILE A 1 155 ? -16.417 9.310 25.236 1.00 89.06 155 ILE A C 1
ATOM 1193 O O . ILE A 1 155 ? -15.835 8.968 24.205 1.00 89.06 155 ILE A O 1
ATOM 1197 N N . ASN A 1 156 ? -17.208 10.384 25.277 1.00 90.50 156 ASN A N 1
ATOM 1198 C CA . ASN A 1 156 ? -17.438 11.225 24.105 1.00 90.50 156 ASN A CA 1
ATOM 1199 C C . ASN A 1 156 ? -16.170 11.963 23.643 1.00 90.50 156 ASN A C 1
ATOM 1201 O O . ASN A 1 156 ? -15.983 12.178 22.445 1.00 90.50 156 ASN A O 1
ATOM 1205 N N . GLY A 1 157 ? -15.280 12.326 24.565 1.00 91.25 157 GLY A N 1
ATOM 1206 C CA . GLY A 1 157 ? -13.960 12.876 24.270 1.00 91.25 157 GLY A CA 1
ATOM 1207 C C . GLY A 1 157 ? -13.092 11.880 23.507 1.00 91.25 157 GLY A C 1
ATOM 1208 O O . GLY A 1 157 ? -12.611 12.203 22.423 1.00 91.25 157 GLY A O 1
ATOM 1209 N N . TYR A 1 158 ? -12.964 10.649 24.011 1.00 90.69 158 TYR A N 1
ATOM 1210 C CA . TYR A 1 158 ? -12.199 9.591 23.348 1.00 90.69 158 TYR A CA 1
ATOM 1211 C C . TYR A 1 158 ? -12.766 9.229 21.981 1.00 90.69 158 TYR A C 1
ATOM 1213 O O . TYR A 1 158 ? -11.993 9.056 21.044 1.00 90.69 158 TYR A O 1
ATOM 1221 N N . ARG A 1 159 ? -14.094 9.208 21.823 1.00 89.38 159 ARG A N 1
ATOM 1222 C CA . ARG A 1 159 ? -14.732 9.065 20.509 1.00 89.38 159 ARG A CA 1
ATOM 1223 C C . ARG A 1 159 ? -14.216 10.109 19.517 1.00 89.38 159 ARG A C 1
ATOM 1225 O O . ARG A 1 159 ? -13.709 9.737 18.462 1.00 89.38 159 ARG A O 1
ATOM 1232 N N . ARG A 1 160 ? -14.278 11.398 19.870 1.00 91.38 160 ARG A N 1
ATOM 1233 C CA . ARG A 1 160 ? -13.818 12.492 18.993 1.00 91.38 160 ARG A CA 1
ATOM 1234 C C . ARG A 1 160 ? -12.323 12.403 18.695 1.00 91.38 160 ARG A C 1
ATOM 1236 O O . ARG A 1 160 ? -11.918 12.596 17.552 1.00 91.38 160 ARG A O 1
ATOM 1243 N N . VAL A 1 161 ? -11.505 12.107 19.707 1.00 90.00 161 VAL A N 1
ATOM 1244 C CA . VAL A 1 161 ? -10.051 11.958 19.543 1.00 90.00 161 VAL A CA 1
ATOM 1245 C C . VAL A 1 161 ? -9.733 10.795 18.601 1.00 90.00 161 VAL A C 1
ATOM 1247 O O . VAL A 1 161 ? -8.932 10.961 17.685 1.00 90.00 161 VAL A O 1
ATOM 1250 N N . MET A 1 162 ? -10.397 9.645 18.752 1.00 88.94 162 MET A N 1
ATOM 1251 C CA . MET A 1 162 ? -10.191 8.491 17.873 1.00 88.94 162 MET A CA 1
ATOM 1252 C C . MET A 1 162 ? -10.698 8.724 16.451 1.00 88.94 162 MET A C 1
ATOM 1254 O O . MET A 1 162 ? -10.043 8.303 15.501 1.00 88.94 162 MET A O 1
ATOM 1258 N N . GLU A 1 163 ? -11.823 9.417 16.272 1.00 88.50 163 GLU A N 1
ATOM 1259 C CA . GLU A 1 163 ? -12.317 9.817 14.947 1.00 88.50 163 GLU A CA 1
ATOM 1260 C C . GLU A 1 163 ? -11.348 10.777 14.246 1.00 88.50 163 GLU A C 1
ATOM 1262 O O . GLU A 1 163 ? -11.075 10.617 13.052 1.00 88.50 163 GLU A O 1
ATOM 1267 N N . GLY A 1 164 ? -10.783 11.733 14.988 1.00 87.12 164 GLY A N 1
ATOM 1268 C CA . GLY A 1 164 ? -9.744 12.636 14.498 1.00 87.12 164 GLY A CA 1
ATOM 1269 C C . GLY A 1 164 ? -8.473 11.885 14.101 1.00 87.12 164 GLY A C 1
ATOM 1270 O O . GLY A 1 164 ? -8.011 12.012 12.967 1.00 87.12 164 GLY A O 1
ATOM 1271 N N . ALA A 1 165 ? -7.961 11.031 14.992 1.00 85.44 165 ALA A N 1
ATOM 1272 C CA . ALA A 1 165 ? -6.781 10.205 14.737 1.00 85.44 165 ALA A CA 1
ATOM 1273 C C . ALA A 1 165 ? -6.984 9.281 13.525 1.00 85.44 165 ALA A C 1
ATOM 1275 O O . ALA A 1 165 ? -6.132 9.212 12.641 1.00 85.44 165 ALA A O 1
ATOM 1276 N N . ARG A 1 166 ? -8.153 8.633 13.418 1.00 85.56 166 ARG A N 1
ATOM 1277 C CA . ARG A 1 166 ? -8.533 7.833 12.246 1.00 85.56 166 ARG A CA 1
ATOM 1278 C C . ARG A 1 166 ? -8.542 8.671 10.970 1.00 85.56 166 ARG A C 1
ATOM 1280 O O . ARG A 1 166 ? -8.051 8.208 9.945 1.00 85.56 166 ARG A O 1
ATOM 1287 N N . SER A 1 167 ? -9.137 9.860 10.995 1.00 86.81 167 SER A N 1
ATOM 1288 C CA . SER A 1 167 ? -9.254 10.707 9.801 1.00 86.81 167 SER A CA 1
ATOM 1289 C C . SER A 1 167 ? -7.883 11.162 9.303 1.00 86.81 167 SER A C 1
ATOM 1291 O O . SER A 1 167 ? -7.605 11.054 8.109 1.00 86.81 167 SER A O 1
ATOM 1293 N N . ASN A 1 168 ? -7.006 11.575 10.221 1.00 84.75 168 ASN A N 1
ATOM 1294 C CA . ASN A 1 168 ? -5.621 11.930 9.912 1.00 84.75 168 ASN A CA 1
ATOM 1295 C C . ASN A 1 168 ? -4.863 10.742 9.319 1.00 84.75 168 ASN A C 1
ATOM 1297 O O . ASN A 1 168 ? -4.231 10.874 8.275 1.00 84.75 168 ASN A O 1
ATOM 1301 N N . LEU A 1 169 ? -5.003 9.563 9.926 1.00 82.81 169 LEU A N 1
ATOM 1302 C CA . LEU A 1 169 ? -4.381 8.343 9.432 1.00 82.81 169 LEU A CA 1
ATOM 1303 C C . LEU A 1 169 ? -4.842 7.985 8.010 1.00 82.81 169 LEU A C 1
ATOM 1305 O O . LEU A 1 169 ? -4.017 7.679 7.152 1.00 82.81 169 LEU A O 1
ATOM 1309 N N . LEU A 1 170 ? -6.148 8.050 7.734 1.00 83.81 170 LEU A N 1
ATOM 1310 C CA . LEU A 1 170 ? -6.684 7.769 6.399 1.00 83.81 170 LEU A CA 1
ATOM 1311 C C . LEU A 1 170 ? -6.207 8.789 5.360 1.00 83.81 170 LEU A C 1
ATOM 1313 O O . LEU A 1 170 ? -5.925 8.409 4.224 1.00 83.81 170 LEU A O 1
ATOM 1317 N N . LEU A 1 171 ? -6.092 10.064 5.736 1.00 85.44 171 LEU A N 1
ATOM 1318 C CA . LEU A 1 171 ? -5.519 11.092 4.872 1.00 85.44 171 LEU A CA 1
ATOM 1319 C C . LEU A 1 171 ? -4.055 10.775 4.542 1.00 85.44 171 LEU A C 1
ATOM 1321 O O . LEU A 1 171 ? -3.678 10.801 3.373 1.00 85.44 171 LEU A O 1
ATOM 1325 N N . SER A 1 172 ? -3.251 10.421 5.546 1.00 81.81 172 SER A N 1
ATOM 1326 C CA . SER A 1 172 ? -1.847 10.050 5.355 1.00 81.81 172 SER A CA 1
ATOM 1327 C C . SER A 1 172 ? -1.684 8.823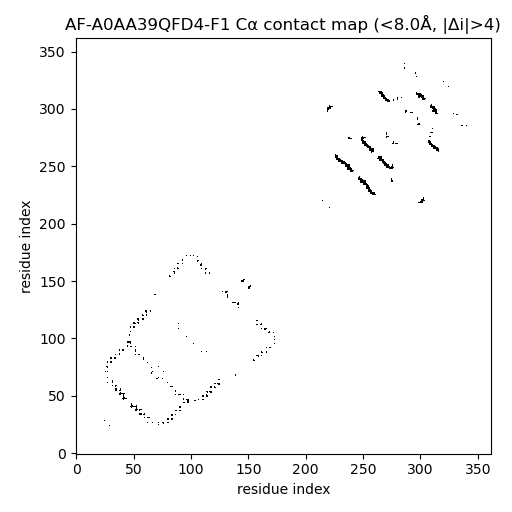 4.456 1.00 81.81 172 SER A C 1
ATOM 1329 O O . SER A 1 172 ? -0.869 8.856 3.538 1.00 81.81 172 SER A O 1
ATOM 1331 N N . LEU A 1 173 ? -2.496 7.779 4.652 1.00 79.81 173 LEU A N 1
ATOM 1332 C CA . LEU A 1 173 ? -2.497 6.592 3.789 1.00 79.81 173 LEU A CA 1
ATOM 1333 C C . LEU A 1 173 ? -2.828 6.932 2.330 1.00 79.81 173 LEU A C 1
ATOM 1335 O O . LEU A 1 173 ? -2.147 6.471 1.415 1.00 79.81 173 LEU A O 1
ATOM 1339 N N . ASN A 1 174 ? -3.840 7.774 2.105 1.00 83.00 174 ASN A N 1
ATOM 1340 C CA . ASN A 1 174 ? -4.205 8.210 0.758 1.00 83.00 174 ASN A CA 1
ATOM 1341 C C . ASN A 1 174 ? -3.074 8.999 0.085 1.00 83.00 174 ASN A C 1
ATOM 1343 O O . ASN A 1 174 ? -2.812 8.802 -1.102 1.00 83.00 174 ASN A O 1
ATOM 1347 N N . LEU A 1 175 ? -2.389 9.868 0.834 1.00 81.62 175 LEU A N 1
ATOM 1348 C CA . LEU A 1 175 ? -1.253 10.628 0.314 1.00 81.62 175 LEU A CA 1
ATOM 1349 C C . LEU A 1 175 ? -0.108 9.699 -0.103 1.00 81.62 175 LEU A C 1
ATOM 1351 O O . LEU A 1 175 ? 0.383 9.838 -1.220 1.00 81.62 175 LEU A O 1
ATOM 1355 N N . ILE A 1 176 ? 0.247 8.710 0.723 1.00 78.69 176 ILE A N 1
ATOM 1356 C CA . ILE A 1 176 ? 1.293 7.722 0.399 1.00 78.69 176 ILE A CA 1
ATOM 1357 C C . ILE A 1 176 ? 0.935 6.951 -0.871 1.00 78.69 176 ILE A C 1
ATOM 1359 O O . ILE A 1 176 ? 1.725 6.910 -1.814 1.00 78.69 176 ILE A O 1
ATOM 1363 N N . SER A 1 177 ? -0.282 6.405 -0.938 1.00 79.94 177 SER A N 1
ATOM 1364 C CA . SER A 1 177 ? -0.746 5.665 -2.115 1.00 79.94 177 SER A CA 1
ATOM 1365 C C . SER A 1 177 ? -0.684 6.528 -3.382 1.00 79.94 177 SER A C 1
ATOM 1367 O O . SER A 1 177 ? -0.198 6.079 -4.422 1.00 79.94 177 SER A O 1
ATOM 1369 N N . SER A 1 178 ? -1.078 7.804 -3.280 1.00 80.19 178 SER A N 1
ATOM 1370 C CA . SER A 1 178 ? -1.000 8.742 -4.401 1.00 80.19 178 SER A CA 1
ATOM 1371 C C . SER A 1 178 ? 0.442 9.015 -4.839 1.00 80.19 178 SER A C 1
ATOM 1373 O O . SER A 1 178 ? 0.712 9.029 -6.038 1.00 80.19 178 SER A O 1
ATOM 1375 N N . THR A 1 179 ? 1.385 9.156 -3.900 1.00 77.38 179 THR A N 1
ATOM 1376 C CA . THR A 1 179 ? 2.804 9.362 -4.224 1.00 77.38 179 THR A CA 1
ATOM 1377 C C . THR A 1 179 ? 3.438 8.124 -4.849 1.00 77.38 179 THR A C 1
ATOM 1379 O O . THR A 1 179 ? 4.159 8.227 -5.838 1.00 77.38 179 THR A O 1
ATOM 1382 N N . SER A 1 180 ? 3.124 6.930 -4.349 1.00 78.94 180 SER A N 1
ATOM 1383 C CA . SER A 1 180 ? 3.598 5.684 -4.953 1.00 78.94 180 SER A CA 1
ATOM 1384 C C . SER A 1 180 ? 3.046 5.521 -6.371 1.00 78.94 180 SER A C 1
ATOM 1386 O O . SER A 1 180 ? 3.783 5.162 -7.291 1.00 78.94 180 SER A O 1
ATOM 1388 N N . MET A 1 181 ? 1.774 5.869 -6.589 1.00 81.88 181 MET A N 1
ATOM 1389 C CA . MET A 1 181 ? 1.163 5.843 -7.917 1.00 81.88 181 MET A CA 1
ATOM 1390 C C . MET A 1 181 ? 1.813 6.848 -8.878 1.00 81.88 181 MET A C 1
ATOM 1392 O O . MET A 1 181 ? 2.072 6.492 -10.028 1.00 81.88 181 MET A O 1
ATOM 1396 N N . THR A 1 182 ? 2.123 8.075 -8.443 1.00 80.06 182 THR A N 1
ATOM 1397 C CA . THR A 1 182 ? 2.801 9.056 -9.308 1.00 80.06 182 THR A CA 1
ATOM 1398 C C . THR A 1 182 ? 4.211 8.608 -9.681 1.00 80.06 182 THR A C 1
ATOM 1400 O O . THR A 1 182 ? 4.597 8.750 -10.842 1.00 80.06 182 THR A O 1
ATOM 1403 N N . HIS A 1 183 ? 4.953 7.995 -8.755 1.00 79.69 183 HIS A N 1
ATOM 1404 C CA . HIS A 1 183 ? 6.256 7.398 -9.057 1.00 79.69 183 HIS A CA 1
ATOM 1405 C C . HIS A 1 183 ? 6.157 6.279 -10.102 1.00 79.69 183 HIS A C 1
ATOM 1407 O O . HIS A 1 183 ? 6.938 6.269 -11.056 1.00 79.69 183 HIS A O 1
ATOM 1413 N N . VAL A 1 184 ? 5.180 5.374 -9.973 1.00 88.19 184 VAL A N 1
ATOM 1414 C CA . VAL A 1 184 ? 4.947 4.306 -10.961 1.00 88.19 184 VAL A CA 1
ATOM 1415 C C . VAL A 1 184 ? 4.578 4.889 -12.324 1.00 88.19 184 VAL A C 1
ATOM 1417 O O . VAL A 1 184 ? 5.163 4.494 -13.330 1.00 88.19 184 VAL A O 1
ATOM 1420 N N . LEU A 1 185 ? 3.662 5.862 -12.373 1.00 88.06 185 LEU A N 1
ATOM 1421 C CA . LEU A 1 185 ? 3.266 6.523 -13.622 1.00 88.06 185 LEU A CA 1
ATOM 1422 C C . LEU A 1 185 ? 4.454 7.201 -14.311 1.00 88.06 185 LEU A C 1
ATOM 1424 O O . LEU A 1 185 ? 4.622 7.058 -15.521 1.00 88.06 185 LEU A O 1
ATOM 1428 N N . HIS A 1 186 ? 5.311 7.885 -13.549 1.00 88.56 186 HIS A N 1
ATOM 1429 C CA . HIS A 1 186 ? 6.524 8.496 -14.086 1.00 88.56 186 HIS A CA 1
ATOM 1430 C C . HIS A 1 186 ? 7.506 7.444 -14.627 1.00 88.56 186 HIS A C 1
ATOM 1432 O O . HIS A 1 186 ? 8.062 7.614 -15.712 1.00 88.56 186 HIS A O 1
ATOM 1438 N N . GLY A 1 187 ? 7.688 6.331 -13.910 1.00 89.56 187 GLY A N 1
ATOM 1439 C CA . GLY A 1 187 ? 8.500 5.205 -14.375 1.00 89.56 187 GLY A CA 1
ATOM 1440 C C . GLY A 1 187 ? 7.983 4.613 -15.690 1.00 89.56 187 GLY A C 1
ATOM 1441 O O . GLY A 1 187 ? 8.756 4.426 -16.628 1.00 89.56 187 GLY A O 1
ATOM 1442 N N . VAL A 1 188 ? 6.669 4.392 -15.803 1.00 92.75 188 VAL A N 1
ATOM 1443 C CA . VAL A 1 188 ? 6.029 3.898 -17.035 1.00 92.75 188 VAL A CA 1
ATOM 1444 C C . VAL A 1 188 ? 6.210 4.882 -18.191 1.00 92.75 188 VAL A C 1
ATOM 1446 O O . VAL A 1 188 ? 6.578 4.461 -19.287 1.00 92.75 188 VAL A O 1
ATOM 1449 N N . ALA A 1 189 ? 6.011 6.181 -17.960 1.00 90.75 189 ALA A N 1
ATOM 1450 C CA . ALA A 1 189 ? 6.209 7.205 -18.985 1.00 90.75 189 ALA A CA 1
ATOM 1451 C C . ALA A 1 189 ? 7.664 7.240 -19.487 1.00 90.75 189 ALA A C 1
ATOM 1453 O O . ALA A 1 189 ? 7.910 7.312 -20.691 1.00 90.75 189 ALA A O 1
ATOM 1454 N N . SER A 1 190 ? 8.637 7.115 -18.578 1.00 91.12 190 SER A N 1
ATOM 1455 C CA . SER A 1 190 ? 10.057 7.039 -18.935 1.00 91.12 190 SER A CA 1
ATOM 1456 C C . SER A 1 190 ? 10.376 5.798 -19.779 1.00 91.12 190 SER A C 1
ATOM 1458 O O . SER A 1 190 ? 11.066 5.905 -20.795 1.00 91.12 190 SER A O 1
ATOM 1460 N N . LEU A 1 191 ? 9.814 4.636 -19.427 1.00 91.88 191 LEU A N 1
ATOM 1461 C CA . LEU A 1 191 ? 9.968 3.406 -20.210 1.00 91.88 191 LEU A CA 1
ATOM 1462 C C . LEU A 1 191 ? 9.339 3.522 -21.606 1.00 91.88 191 LEU A C 1
ATOM 1464 O O . LEU A 1 191 ? 9.942 3.093 -22.587 1.00 91.88 191 LEU A O 1
ATOM 1468 N N . GLN A 1 192 ? 8.160 4.137 -21.720 1.00 92.44 192 GLN A N 1
ATOM 1469 C CA . GLN A 1 192 ? 7.511 4.386 -23.012 1.00 92.44 192 GLN A CA 1
ATOM 1470 C C . GLN A 1 192 ? 8.336 5.323 -23.904 1.00 92.44 192 GLN A C 1
ATOM 1472 O O . GLN A 1 192 ? 8.463 5.075 -25.106 1.00 92.44 192 GLN A O 1
ATOM 1477 N N . SER A 1 193 ? 8.938 6.364 -23.320 1.00 90.00 193 SER A N 1
ATOM 1478 C CA . SER A 1 193 ? 9.867 7.240 -24.039 1.00 90.00 193 SER A CA 1
ATOM 1479 C C . SER A 1 193 ? 11.055 6.444 -24.580 1.00 90.00 193 SER A C 1
ATOM 1481 O O . SER A 1 193 ? 11.322 6.478 -25.777 1.00 90.00 193 SER A O 1
ATOM 1483 N N . SER A 1 194 ? 11.705 5.640 -23.732 1.00 90.88 194 SER A N 1
ATOM 1484 C CA . SER A 1 194 ? 12.858 4.826 -24.139 1.00 90.88 194 SER A CA 1
ATOM 1485 C C . SER A 1 194 ? 12.512 3.810 -25.236 1.00 90.88 194 SER A C 1
ATOM 1487 O O . SER A 1 194 ? 13.282 3.623 -26.178 1.00 90.88 194 SER A O 1
ATOM 1489 N N . GLN A 1 195 ? 11.328 3.195 -25.173 1.00 92.56 195 GLN A N 1
ATOM 1490 C CA . GLN A 1 195 ? 10.849 2.297 -26.226 1.00 92.56 195 GLN A CA 1
ATOM 1491 C C . GLN A 1 195 ? 10.706 3.019 -27.575 1.00 92.56 195 GLN A C 1
ATOM 1493 O O . GLN A 1 195 ? 11.032 2.457 -28.625 1.00 92.56 195 GLN A O 1
ATOM 1498 N N . THR A 1 196 ? 10.238 4.267 -27.560 1.00 89.94 196 THR A N 1
ATOM 1499 C CA . THR A 1 196 ? 10.099 5.094 -28.768 1.00 89.94 196 THR A CA 1
ATOM 1500 C C . THR A 1 196 ? 11.468 5.419 -29.372 1.00 89.94 196 THR A C 1
ATOM 1502 O O . THR A 1 196 ? 11.653 5.293 -30.587 1.00 89.94 196 THR A O 1
ATOM 1505 N N . ASP A 1 197 ? 12.454 5.731 -28.529 1.00 90.62 197 ASP A N 1
ATOM 1506 C CA . ASP A 1 197 ? 13.831 5.995 -28.958 1.00 90.62 197 ASP A CA 1
ATOM 1507 C C . ASP A 1 197 ? 14.463 4.758 -29.609 1.00 90.62 197 ASP A C 1
ATOM 1509 O O . ASP A 1 197 ? 14.999 4.839 -30.715 1.00 90.62 197 ASP A O 1
ATOM 1513 N N . LEU A 1 198 ? 14.328 3.581 -28.985 1.00 91.25 198 LEU A N 1
ATOM 1514 C CA . LEU A 1 198 ? 14.825 2.319 -29.547 1.00 91.25 198 LEU A CA 1
ATOM 1515 C C . LEU A 1 198 ? 14.177 1.987 -30.893 1.00 91.25 198 LEU A C 1
ATOM 1517 O O . LEU A 1 198 ? 14.854 1.516 -31.809 1.00 91.25 198 LEU A O 1
ATOM 1521 N N . THR A 1 199 ? 12.879 2.255 -31.032 1.00 88.62 199 THR A N 1
ATOM 1522 C CA . THR A 1 199 ? 12.158 2.036 -32.293 1.00 88.62 199 THR A CA 1
ATOM 1523 C C . THR A 1 199 ? 12.691 2.959 -33.393 1.00 88.62 199 THR A C 1
ATOM 1525 O O . THR A 1 199 ? 12.886 2.525 -34.528 1.00 88.62 199 THR A O 1
ATOM 1528 N N . THR A 1 200 ? 12.998 4.212 -33.050 1.00 87.62 200 THR A N 1
ATOM 1529 C CA . THR A 1 200 ? 13.596 5.186 -33.975 1.00 87.62 200 THR A CA 1
ATOM 1530 C C . THR A 1 200 ? 14.994 4.747 -34.415 1.00 87.62 200 THR A C 1
ATOM 1532 O O . THR A 1 200 ? 15.268 4.683 -35.613 1.00 87.62 200 THR A O 1
ATOM 1535 N N . ILE A 1 201 ? 15.841 4.333 -33.467 1.00 87.44 201 ILE A N 1
ATOM 1536 C CA . ILE A 1 201 ? 17.188 3.813 -33.751 1.00 87.44 201 ILE A CA 1
ATOM 1537 C C . ILE A 1 201 ? 17.119 2.588 -34.671 1.00 87.44 201 ILE A C 1
ATOM 1539 O O . ILE A 1 201 ? 17.882 2.485 -35.632 1.00 87.44 201 ILE A O 1
ATOM 1543 N N . ALA A 1 202 ? 16.192 1.660 -34.419 1.00 86.44 202 ALA A N 1
ATOM 1544 C CA . ALA A 1 202 ? 16.020 0.475 -35.255 1.00 86.44 202 ALA A CA 1
ATOM 1545 C C . ALA A 1 202 ? 15.645 0.836 -36.705 1.00 86.44 202 ALA A C 1
ATOM 1547 O O . ALA A 1 202 ? 16.190 0.252 -37.645 1.00 86.44 202 ALA A O 1
ATOM 1548 N N . CYS A 1 203 ? 14.759 1.819 -36.896 1.00 81.44 203 CYS A N 1
ATOM 1549 C CA . CYS A 1 203 ? 14.407 2.338 -38.218 1.00 81.44 203 CYS A CA 1
ATOM 1550 C C . CYS A 1 203 ? 15.612 2.968 -38.930 1.00 81.44 203 CYS A C 1
ATOM 1552 O O . CYS A 1 203 ? 15.818 2.709 -40.118 1.00 81.44 203 CYS A O 1
ATOM 1554 N N . ASP A 1 204 ? 16.432 3.744 -38.218 1.00 76.50 204 ASP A N 1
ATOM 1555 C CA . ASP A 1 204 ? 17.638 4.354 -38.786 1.00 76.50 204 ASP A CA 1
ATOM 1556 C C . ASP A 1 204 ? 18.674 3.308 -39.207 1.00 76.50 204 ASP A C 1
ATOM 1558 O O . ASP A 1 204 ? 19.214 3.395 -40.312 1.00 76.50 204 ASP A O 1
ATOM 1562 N N . ILE A 1 205 ? 18.886 2.266 -38.397 1.00 77.75 205 ILE A N 1
ATOM 1563 C CA . ILE A 1 205 ? 19.759 1.137 -38.752 1.00 77.75 205 ILE A CA 1
ATOM 1564 C C . ILE A 1 205 ? 19.235 0.424 -40.004 1.00 77.75 205 ILE A C 1
ATOM 1566 O O . ILE A 1 205 ? 19.997 0.154 -40.933 1.00 77.75 205 ILE A O 1
ATOM 1570 N N . GLN A 1 206 ? 17.932 0.132 -40.071 1.00 76.25 206 GLN A N 1
ATOM 1571 C CA . GLN A 1 206 ? 17.337 -0.493 -41.257 1.00 76.25 206 GLN A CA 1
ATOM 1572 C C . GLN A 1 206 ? 17.484 0.381 -42.507 1.00 76.25 206 GLN A C 1
ATOM 1574 O O . GLN A 1 206 ? 17.709 -0.142 -43.603 1.00 76.25 206 GLN A O 1
ATOM 1579 N N . ARG A 1 207 ? 17.365 1.704 -42.355 1.00 71.88 207 ARG A N 1
ATOM 1580 C CA . ARG A 1 207 ? 17.552 2.661 -43.445 1.00 71.88 207 ARG A CA 1
ATOM 1581 C C . ARG A 1 207 ? 19.003 2.691 -43.922 1.00 71.88 207 ARG A C 1
ATOM 1583 O O . ARG A 1 207 ? 19.211 2.666 -45.132 1.00 71.88 207 ARG A O 1
ATOM 1590 N N . ASP A 1 208 ? 19.979 2.669 -43.012 1.00 70.12 208 ASP A N 1
ATOM 1591 C CA . ASP A 1 208 ? 21.406 2.586 -43.359 1.00 70.12 208 ASP A CA 1
ATOM 1592 C C . ASP A 1 208 ? 21.726 1.292 -44.119 1.00 70.12 208 ASP A C 1
ATOM 1594 O O . ASP A 1 208 ? 22.348 1.329 -45.179 1.00 70.12 208 ASP A O 1
ATOM 1598 N N . ILE A 1 209 ? 21.216 0.148 -43.649 1.00 67.31 209 ILE A N 1
ATOM 1599 C CA . ILE A 1 209 ? 21.398 -1.147 -44.323 1.00 67.31 209 ILE A CA 1
ATOM 1600 C C . ILE A 1 209 ? 20.842 -1.110 -45.753 1.00 67.31 209 ILE A C 1
ATOM 1602 O O . ILE A 1 209 ? 21.508 -1.581 -46.674 1.00 67.31 209 ILE A O 1
ATOM 1606 N N . ARG A 1 210 ? 19.647 -0.537 -45.966 1.00 64.56 210 ARG A N 1
ATOM 1607 C CA . ARG A 1 210 ? 19.037 -0.436 -47.306 1.00 64.56 210 ARG A CA 1
ATOM 1608 C C . ARG A 1 210 ? 19.728 0.575 -48.220 1.00 64.56 210 ARG A C 1
ATOM 1610 O O . ARG A 1 210 ? 19.680 0.405 -49.433 1.00 64.56 210 ARG A O 1
ATOM 1617 N N . ALA A 1 211 ? 20.326 1.629 -47.666 1.00 56.28 211 ALA A N 1
ATOM 1618 C CA . ALA A 1 211 ? 21.008 2.666 -48.436 1.00 56.28 211 ALA A CA 1
ATOM 1619 C C . ALA A 1 211 ? 22.403 2.239 -48.927 1.00 56.28 211 ALA A C 1
ATOM 1621 O O . ALA A 1 211 ? 22.976 2.909 -49.789 1.00 56.28 211 ALA A O 1
ATOM 1622 N N . ARG A 1 212 ? 22.955 1.126 -48.421 1.00 57.09 212 ARG A N 1
ATOM 1623 C CA . ARG A 1 212 ? 24.217 0.575 -48.926 1.00 57.09 212 ARG A CA 1
ATOM 1624 C C . ARG A 1 212 ? 24.014 0.069 -50.357 1.00 57.09 212 ARG A C 1
ATOM 1626 O O . ARG A 1 212 ? 23.169 -0.800 -50.572 1.00 57.09 212 ARG A O 1
ATOM 1633 N N . PRO A 1 213 ? 24.771 0.575 -51.347 1.00 48.53 213 PRO A N 1
ATOM 1634 C CA . PRO A 1 213 ? 24.674 0.069 -52.704 1.00 48.53 213 PRO A CA 1
ATOM 1635 C C . PRO A 1 213 ? 25.043 -1.415 -52.693 1.00 48.53 213 PRO A C 1
ATOM 1637 O O . PRO A 1 213 ? 26.130 -1.787 -52.251 1.00 48.53 213 PRO A O 1
ATOM 1640 N N . SER A 1 214 ? 24.126 -2.257 -53.170 1.00 48.75 214 SER A N 1
ATOM 1641 C CA . SER A 1 214 ? 24.415 -3.637 -53.557 1.00 48.75 214 SER A CA 1
ATOM 1642 C C . SER A 1 214 ? 25.489 -3.597 -54.650 1.00 48.75 214 SER A C 1
ATOM 1644 O O . SER A 1 214 ? 25.218 -3.425 -55.838 1.00 48.75 214 SER A O 1
ATOM 1646 N N . THR A 1 215 ? 26.754 -3.636 -54.242 1.00 51.41 215 THR A N 1
ATOM 1647 C CA . THR A 1 215 ? 27.857 -3.914 -55.149 1.00 51.41 215 THR A CA 1
ATOM 1648 C C . THR A 1 215 ? 27.747 -5.383 -55.516 1.00 51.41 215 THR A C 1
ATOM 1650 O O . THR A 1 215 ? 28.003 -6.202 -54.645 1.00 51.41 215 THR A O 1
ATOM 1653 N N . ASP A 1 216 ? 27.334 -5.664 -56.758 1.00 51.91 216 ASP A N 1
ATOM 1654 C CA . ASP A 1 216 ? 27.480 -6.924 -57.514 1.00 51.91 216 ASP A CA 1
ATOM 1655 C C . ASP A 1 216 ? 27.618 -8.203 -56.655 1.00 51.91 216 ASP A C 1
ATOM 1657 O O . ASP A 1 216 ? 28.655 -8.385 -56.016 1.00 51.91 216 ASP A O 1
ATOM 1661 N N . ASP A 1 217 ? 26.690 -9.166 -56.785 1.00 56.22 217 ASP A N 1
ATOM 1662 C CA . ASP A 1 217 ? 26.697 -10.536 -56.194 1.00 56.22 217 ASP A CA 1
ATOM 1663 C C . ASP A 1 217 ? 27.998 -11.362 -56.403 1.00 56.22 217 ASP A C 1
ATOM 1665 O O . ASP A 1 217 ? 28.106 -12.531 -56.034 1.00 56.22 217 ASP A O 1
ATOM 1669 N N . LYS A 1 218 ? 29.016 -10.772 -57.026 1.00 66.25 218 LYS A N 1
ATOM 1670 C CA . LYS A 1 218 ? 30.340 -11.321 -57.292 1.00 66.25 218 LYS A CA 1
ATOM 1671 C C . LYS A 1 218 ? 31.289 -11.263 -56.083 1.00 66.25 218 LYS A C 1
ATOM 1673 O O . LYS A 1 218 ? 32.236 -12.051 -56.066 1.00 66.25 218 LYS A O 1
ATOM 1678 N N . PHE A 1 219 ? 31.085 -10.364 -55.112 1.00 76.38 219 PHE A N 1
ATOM 1679 C CA . PHE A 1 219 ? 31.995 -10.174 -53.967 1.00 76.38 219 PHE A CA 1
ATOM 1680 C C . PHE A 1 219 ? 31.250 -9.984 -52.639 1.00 76.38 219 PHE A C 1
ATOM 1682 O O . PHE A 1 219 ? 30.158 -9.427 -52.607 1.00 76.38 219 PHE A O 1
ATOM 1689 N N . HIS A 1 220 ? 31.866 -10.394 -51.527 1.00 79.62 220 HIS A N 1
ATOM 1690 C CA . HIS A 1 220 ? 31.285 -10.203 -50.196 1.00 79.62 220 HIS A CA 1
ATOM 1691 C C . HIS A 1 220 ? 31.414 -8.744 -49.747 1.00 79.62 220 HIS A C 1
ATOM 1693 O O . HIS A 1 220 ? 32.504 -8.171 -49.797 1.00 79.62 220 HIS A O 1
ATOM 1699 N N . ASN A 1 221 ? 30.323 -8.157 -49.258 1.00 80.06 221 ASN A N 1
ATOM 1700 C CA . ASN A 1 221 ? 30.372 -6.871 -48.571 1.00 80.06 221 ASN A CA 1
ATOM 1701 C C . ASN A 1 221 ? 30.668 -7.123 -47.087 1.00 80.06 221 ASN A C 1
ATOM 1703 O O . ASN A 1 221 ? 29.848 -7.718 -46.389 1.00 80.06 221 ASN A O 1
ATOM 1707 N N . LEU A 1 222 ? 31.860 -6.739 -46.639 1.00 81.75 222 LEU A N 1
ATOM 1708 C CA . LEU A 1 222 ? 32.375 -7.027 -45.301 1.00 81.75 222 LEU A CA 1
ATOM 1709 C C . LEU A 1 222 ? 32.354 -5.761 -44.442 1.00 81.75 222 LEU A C 1
ATOM 1711 O O . LEU A 1 222 ? 32.465 -4.643 -44.952 1.00 81.75 222 LEU A O 1
ATOM 1715 N N . VAL A 1 223 ? 32.273 -5.928 -43.123 1.00 83.94 223 VAL A N 1
ATOM 1716 C CA . VAL A 1 223 ? 32.505 -4.840 -42.163 1.00 83.94 223 VAL A CA 1
ATOM 1717 C C . VAL A 1 223 ? 33.804 -5.063 -41.396 1.00 83.94 223 VAL A C 1
ATOM 1719 O O . VAL A 1 223 ? 34.300 -6.177 -41.292 1.00 83.94 223 VAL A O 1
ATOM 1722 N N . TYR A 1 224 ? 34.367 -4.006 -40.809 1.00 81.50 224 TYR A N 1
ATOM 1723 C CA . TYR A 1 224 ? 35.593 -4.122 -40.007 1.00 81.50 224 TYR A CA 1
ATOM 1724 C C . TYR A 1 224 ? 35.475 -5.112 -38.839 1.00 81.50 224 TYR A C 1
ATOM 1726 O O . TYR A 1 224 ? 36.461 -5.751 -38.492 1.00 81.50 224 TYR A O 1
ATOM 1734 N N . GLY A 1 225 ? 34.274 -5.283 -38.273 1.00 79.00 225 GLY A N 1
ATOM 1735 C CA . GLY A 1 225 ? 34.012 -6.295 -37.244 1.00 79.00 225 GLY A CA 1
ATOM 1736 C C . GLY A 1 225 ? 34.179 -7.740 -37.730 1.00 79.00 225 GLY A C 1
ATOM 1737 O O . GLY A 1 225 ? 34.406 -8.626 -36.912 1.00 79.00 225 GLY A O 1
ATOM 1738 N N . ASP A 1 226 ? 34.129 -7.975 -39.044 1.00 81.31 226 ASP A N 1
ATOM 1739 C CA . ASP A 1 226 ? 34.380 -9.288 -39.642 1.00 81.31 226 ASP A CA 1
ATOM 1740 C C . ASP A 1 226 ? 35.870 -9.608 -39.756 1.00 81.31 226 ASP A C 1
ATOM 1742 O O . ASP A 1 226 ? 36.221 -10.738 -40.086 1.00 81.31 226 ASP A O 1
ATOM 1746 N N . ILE A 1 227 ? 36.750 -8.632 -39.524 1.00 84.62 227 ILE A N 1
ATOM 1747 C CA . ILE A 1 227 ? 38.175 -8.736 -39.815 1.00 84.62 227 ILE A CA 1
ATOM 1748 C C . ILE A 1 227 ? 38.980 -8.748 -38.524 1.00 84.62 227 ILE A C 1
ATOM 1750 O O . ILE A 1 227 ? 38.973 -7.795 -37.747 1.00 84.62 227 ILE A O 1
ATOM 1754 N N . ARG A 1 228 ? 39.771 -9.804 -38.339 1.00 86.19 228 ARG A N 1
ATOM 1755 C CA . ARG A 1 228 ? 40.750 -9.895 -37.257 1.00 86.19 228 ARG A CA 1
ATOM 1756 C C . ARG A 1 228 ? 42.156 -9.813 -37.827 1.00 86.19 228 ARG A C 1
ATOM 1758 O O . ARG A 1 228 ? 42.663 -10.785 -38.383 1.00 86.19 228 ARG A O 1
ATOM 1765 N N . CYS A 1 229 ? 42.775 -8.644 -37.690 1.00 81.81 229 CYS A N 1
ATOM 1766 C CA . CYS A 1 229 ? 44.159 -8.429 -38.103 1.00 81.81 229 CYS A CA 1
ATOM 1767 C C . CYS A 1 229 ? 45.096 -9.403 -37.372 1.00 81.81 229 CYS A C 1
ATOM 1769 O O . CYS A 1 229 ? 44.972 -9.591 -36.160 1.00 81.81 229 CYS A O 1
ATOM 1771 N N . ARG A 1 230 ? 46.013 -10.018 -38.12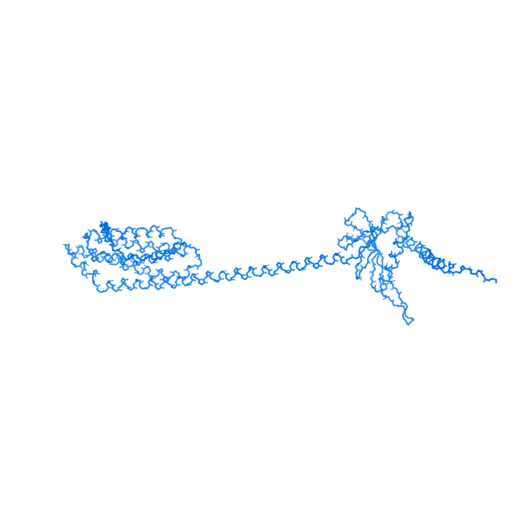4 1.00 79.62 230 ARG A N 1
ATOM 1772 C CA . ARG A 1 230 ? 47.094 -10.854 -37.595 1.00 79.62 230 ARG A CA 1
ATOM 1773 C C . ARG A 1 230 ? 48.386 -10.053 -37.532 1.00 79.62 230 ARG A C 1
ATOM 1775 O O . ARG A 1 230 ? 48.820 -9.686 -36.451 1.00 79.62 230 ARG A O 1
ATOM 1782 N N . ASP A 1 231 ? 48.932 -9.732 -38.704 1.00 74.88 231 ASP A N 1
ATOM 1783 C CA . ASP A 1 231 ? 50.229 -9.080 -38.855 1.00 74.88 231 ASP A CA 1
ATOM 1784 C C . ASP A 1 231 ? 50.155 -7.981 -39.915 1.00 74.88 231 ASP A C 1
ATOM 1786 O O . ASP A 1 231 ? 49.656 -8.203 -41.023 1.00 74.88 231 ASP A O 1
ATOM 1790 N N . MET A 1 232 ? 50.698 -6.808 -39.586 1.00 72.38 232 MET A N 1
ATOM 1791 C CA . MET A 1 232 ? 50.837 -5.683 -40.508 1.00 72.38 232 MET A CA 1
ATOM 1792 C C . MET A 1 232 ? 52.236 -5.670 -41.113 1.00 72.38 232 MET A C 1
ATOM 1794 O O . MET A 1 232 ? 53.228 -5.739 -40.393 1.00 72.38 232 MET A O 1
ATOM 1798 N N . TRP A 1 233 ? 52.320 -5.575 -42.440 1.00 65.94 233 TRP A N 1
ATOM 1799 C CA . TRP A 1 233 ? 53.579 -5.828 -43.144 1.00 65.94 233 TRP A CA 1
ATOM 1800 C C . TRP A 1 233 ? 54.173 -4.597 -43.794 1.00 65.94 233 TRP A C 1
ATOM 1802 O O . TRP A 1 233 ? 55.393 -4.460 -43.852 1.00 65.94 233 TRP A O 1
ATOM 1812 N N . TRP A 1 234 ? 53.326 -3.734 -44.355 1.00 68.06 234 TRP A N 1
ATOM 1813 C CA . TRP A 1 234 ? 53.828 -2.644 -45.172 1.00 68.06 234 TRP A CA 1
ATOM 1814 C C . TRP A 1 234 ? 52.819 -1.522 -45.351 1.00 68.06 234 TRP A C 1
ATOM 1816 O O . TRP A 1 234 ? 51.679 -1.770 -45.752 1.00 68.06 234 TRP A O 1
ATOM 1826 N N . THR A 1 235 ? 53.284 -0.291 -45.166 1.00 73.56 235 THR A N 1
ATOM 1827 C CA . THR A 1 235 ? 52.522 0.928 -45.433 1.00 73.56 235 THR A CA 1
ATOM 1828 C C . THR A 1 235 ? 53.269 1.760 -46.464 1.00 73.56 235 THR A C 1
ATOM 1830 O O . THR A 1 235 ? 54.425 2.123 -46.270 1.00 73.56 235 THR A O 1
ATOM 1833 N N . ASN A 1 236 ? 52.604 2.046 -47.582 1.00 77.81 236 ASN A N 1
ATOM 1834 C CA . ASN A 1 236 ? 53.110 2.921 -48.634 1.00 77.81 236 ASN A CA 1
ATOM 1835 C C . ASN A 1 236 ? 52.414 4.276 -48.569 1.00 77.81 236 ASN A C 1
ATOM 1837 O O . ASN A 1 236 ? 51.187 4.327 -48.670 1.00 77.81 236 ASN A O 1
ATOM 1841 N N . GLY A 1 237 ? 53.189 5.359 -48.515 1.00 80.56 237 GLY A N 1
ATOM 1842 C CA . GLY A 1 237 ? 52.675 6.704 -48.757 1.00 80.56 237 GLY A CA 1
ATOM 1843 C C . GLY A 1 237 ? 52.172 6.855 -50.196 1.00 80.56 237 GLY A C 1
ATOM 1844 O O . GLY A 1 237 ? 52.775 6.362 -51.154 1.00 80.56 237 GLY A O 1
ATOM 1845 N N . VAL A 1 238 ? 51.038 7.527 -50.362 1.00 79.69 238 VAL A N 1
ATOM 1846 C CA . VAL A 1 238 ? 50.477 7.920 -51.656 1.00 79.69 238 VAL A CA 1
ATOM 1847 C C . VAL A 1 238 ? 50.700 9.414 -51.824 1.00 79.69 238 VAL A C 1
ATOM 1849 O O . VAL A 1 238 ? 50.053 10.240 -51.179 1.00 79.69 238 VAL A O 1
ATOM 1852 N N . TYR A 1 239 ? 51.619 9.751 -52.721 1.00 79.25 239 TYR A N 1
ATOM 1853 C CA . TYR A 1 239 ? 52.049 11.122 -52.950 1.00 79.25 239 TYR A CA 1
ATOM 1854 C C . TYR A 1 239 ? 51.332 11.754 -54.145 1.00 79.25 239 TYR A C 1
ATOM 1856 O O . TYR A 1 239 ? 51.016 11.082 -55.131 1.00 79.25 239 TYR A O 1
ATOM 1864 N N . ARG A 1 240 ? 51.109 13.067 -54.079 1.00 75.75 240 ARG A N 1
ATOM 1865 C CA . ARG A 1 240 ? 50.664 13.892 -55.208 1.00 75.75 240 ARG A CA 1
ATOM 1866 C C . ARG A 1 240 ? 51.618 15.070 -55.375 1.00 75.75 240 ARG A C 1
ATOM 1868 O O . ARG A 1 240 ? 52.096 15.622 -54.388 1.00 75.75 240 ARG A O 1
ATOM 1875 N N . VAL A 1 241 ? 51.876 15.451 -56.623 1.00 73.75 241 VAL A N 1
ATOM 1876 C CA . VAL A 1 241 ? 52.580 16.699 -56.928 1.00 73.75 241 VAL A CA 1
ATOM 1877 C C . VAL A 1 241 ? 51.560 17.832 -56.917 1.00 73.75 241 VAL A C 1
ATOM 1879 O O . VAL A 1 241 ? 50.612 17.812 -57.702 1.00 73.75 241 VAL A O 1
ATOM 1882 N N . VAL A 1 242 ? 51.741 18.789 -56.013 1.00 73.75 242 VAL A N 1
ATOM 1883 C CA . VAL A 1 242 ? 50.959 20.029 -55.930 1.00 73.75 242 VAL A CA 1
ATOM 1884 C C . VAL A 1 242 ? 51.967 21.173 -55.901 1.00 73.75 242 VAL A C 1
ATOM 1886 O O . VAL A 1 242 ? 52.884 21.149 -55.083 1.00 73.75 242 VAL A O 1
ATOM 1889 N N . ASP A 1 243 ? 51.863 22.118 -56.836 1.00 73.44 243 ASP A N 1
ATOM 1890 C CA . ASP A 1 243 ? 52.759 23.282 -56.947 1.00 73.44 243 ASP A CA 1
ATOM 1891 C C . ASP A 1 243 ? 54.262 22.930 -56.904 1.00 73.44 243 ASP A C 1
ATOM 1893 O O . ASP A 1 243 ? 55.040 23.494 -56.134 1.00 73.44 243 ASP A O 1
ATOM 1897 N N . ASN A 1 244 ? 54.681 21.950 -57.717 1.00 73.00 244 ASN A N 1
ATOM 1898 C CA . ASN A 1 244 ? 56.056 21.424 -57.775 1.00 73.00 244 ASN A CA 1
ATOM 1899 C C . ASN A 1 244 ? 56.603 20.813 -56.465 1.00 73.00 244 ASN A C 1
ATOM 1901 O O . ASN A 1 244 ? 57.794 20.508 -56.383 1.00 73.00 244 ASN A O 1
ATOM 1905 N N . LYS A 1 245 ? 55.757 20.566 -55.457 1.00 72.38 245 LYS A N 1
ATOM 1906 C CA . LYS A 1 245 ? 56.121 19.864 -54.218 1.00 72.38 245 LYS A CA 1
ATOM 1907 C C . LYS A 1 245 ? 55.433 18.505 -54.138 1.00 72.38 245 LYS A C 1
ATOM 1909 O O . LYS A 1 245 ? 54.264 18.358 -54.492 1.00 72.38 245 LYS A O 1
ATOM 1914 N N . ILE A 1 246 ? 56.169 17.500 -53.668 1.00 76.56 246 ILE A N 1
ATOM 1915 C CA . ILE A 1 246 ? 55.653 16.148 -53.427 1.00 76.56 246 ILE A CA 1
ATOM 1916 C C . ILE A 1 246 ? 55.054 16.128 -52.020 1.00 76.56 246 ILE A C 1
ATOM 1918 O O . ILE A 1 246 ? 55.783 16.287 -51.044 1.00 76.56 246 ILE A O 1
ATOM 1922 N N . ILE A 1 247 ? 53.737 15.947 -51.919 1.00 80.25 247 ILE A N 1
ATOM 1923 C CA . ILE A 1 247 ? 53.012 15.911 -50.643 1.00 80.25 247 ILE A CA 1
ATOM 1924 C C . ILE A 1 247 ? 52.379 14.529 -50.476 1.00 80.25 247 ILE A C 1
ATOM 1926 O O . ILE A 1 247 ? 51.730 14.024 -51.397 1.00 80.25 247 ILE A O 1
ATOM 1930 N N . GLU A 1 248 ? 52.565 13.908 -49.310 1.00 83.06 248 GLU A N 1
ATOM 1931 C CA . GLU A 1 248 ? 51.857 12.680 -48.936 1.00 83.06 248 GLU A CA 1
ATOM 1932 C C . GLU A 1 248 ? 50.401 13.015 -48.608 1.00 83.06 248 GLU A C 1
ATOM 1934 O O . GLU A 1 248 ? 50.125 13.812 -47.718 1.00 83.06 248 GLU A O 1
ATOM 1939 N N . MET A 1 249 ? 49.461 12.435 -49.352 1.00 81.75 249 MET A N 1
ATOM 1940 C CA . MET A 1 249 ? 48.029 12.765 -49.273 1.00 81.75 249 MET A CA 1
ATOM 1941 C C . MET A 1 249 ? 47.168 11.528 -48.966 1.00 81.75 249 MET A C 1
ATOM 1943 O O . MET A 1 249 ? 45.943 11.547 -49.112 1.00 81.75 249 MET A O 1
ATOM 1947 N N . GLY A 1 250 ? 47.806 10.423 -48.583 1.00 85.00 250 GLY A N 1
ATOM 1948 C CA . GLY A 1 250 ? 47.155 9.173 -48.212 1.00 85.00 250 GLY A CA 1
ATOM 1949 C C . GLY A 1 250 ? 48.153 8.040 -48.037 1.00 85.00 250 GLY A C 1
ATOM 1950 O O . GLY A 1 250 ? 49.335 8.209 -48.325 1.00 85.00 250 GLY A O 1
ATOM 1951 N N . GLN A 1 251 ? 47.678 6.884 -47.584 1.00 85.81 251 GLN A N 1
ATOM 1952 C CA . GLN A 1 251 ? 48.505 5.699 -47.365 1.00 85.81 251 GLN A CA 1
ATOM 1953 C C . GLN A 1 251 ? 47.787 4.434 -47.838 1.00 85.81 251 GLN A C 1
ATOM 1955 O O . GLN A 1 251 ? 46.560 4.395 -47.939 1.00 85.81 251 GLN A O 1
ATOM 1960 N N . VAL A 1 252 ? 48.566 3.400 -48.153 1.00 83.81 252 VAL A N 1
ATOM 1961 C CA . VAL A 1 252 ? 48.068 2.045 -48.406 1.00 83.81 252 VAL A CA 1
ATOM 1962 C C . VAL A 1 252 ? 48.799 1.072 -47.500 1.00 83.81 252 VAL A C 1
ATOM 1964 O O . VAL A 1 252 ? 49.997 0.842 -47.683 1.00 83.81 252 VAL A O 1
ATOM 1967 N N . SER A 1 253 ? 48.065 0.486 -46.564 1.00 84.31 253 SER A N 1
ATOM 1968 C CA . SER A 1 253 ? 48.562 -0.514 -45.626 1.00 84.31 253 SER A CA 1
ATOM 1969 C C . SER A 1 253 ? 48.154 -1.911 -46.078 1.00 84.31 253 SER A C 1
ATOM 1971 O O . SER A 1 253 ? 47.019 -2.136 -46.493 1.00 84.31 253 SER A O 1
ATOM 1973 N N . ASN A 1 254 ? 49.087 -2.857 -46.004 1.00 84.44 254 ASN A N 1
ATOM 1974 C CA . ASN A 1 254 ? 48.856 -4.257 -46.344 1.00 84.44 254 ASN A CA 1
ATOM 1975 C C . ASN A 1 254 ? 49.072 -5.123 -45.103 1.00 84.44 254 ASN A C 1
ATOM 1977 O O . ASN A 1 254 ? 50.116 -5.014 -44.450 1.00 84.44 254 ASN A O 1
ATOM 1981 N N . TYR A 1 255 ? 48.108 -5.989 -44.799 1.00 80.81 255 TYR A N 1
ATOM 1982 C CA . TYR A 1 255 ? 48.164 -6.874 -43.636 1.00 80.81 255 TYR A CA 1
ATOM 1983 C C . TYR A 1 255 ? 47.445 -8.205 -43.874 1.00 80.81 255 TYR A C 1
ATOM 1985 O O . TYR A 1 255 ? 46.576 -8.308 -44.747 1.00 80.81 255 TYR A O 1
ATOM 1993 N N . ALA A 1 256 ? 47.813 -9.228 -43.097 1.00 83.12 256 ALA A N 1
ATOM 1994 C CA . ALA A 1 256 ? 47.049 -10.472 -43.010 1.00 83.12 256 ALA A CA 1
ATOM 1995 C C . ALA A 1 256 ? 45.911 -10.322 -42.016 1.00 83.12 256 ALA A C 1
ATOM 1997 O O . ALA A 1 256 ? 46.080 -9.727 -40.950 1.00 83.12 256 ALA A O 1
ATOM 1998 N N . ALA A 1 257 ? 44.791 -10.966 -42.314 1.00 83.12 257 ALA A N 1
ATOM 1999 C CA . ALA A 1 257 ? 43.712 -11.099 -41.357 1.00 83.12 257 ALA A CA 1
ATOM 2000 C C . ALA A 1 257 ? 42.920 -12.389 -41.535 1.00 83.12 257 ALA A C 1
ATOM 2002 O O . ALA A 1 257 ? 42.874 -12.975 -42.619 1.00 83.12 257 ALA A O 1
ATOM 2003 N N . ASP A 1 258 ? 42.249 -12.769 -40.456 1.00 83.75 258 ASP A N 1
ATOM 2004 C CA . ASP A 1 258 ? 41.131 -13.699 -40.502 1.00 83.75 258 ASP A CA 1
ATOM 2005 C C . ASP A 1 258 ? 39.850 -12.946 -40.830 1.00 83.75 258 ASP A C 1
ATOM 2007 O O . ASP A 1 258 ? 39.647 -11.821 -40.367 1.00 83.75 258 ASP A O 1
ATOM 2011 N N . VAL A 1 259 ? 38.982 -13.583 -41.610 1.00 83.38 259 VAL A N 1
ATOM 2012 C CA . VAL A 1 259 ? 37.650 -13.060 -41.910 1.00 83.38 259 VAL A CA 1
ATOM 2013 C C . VAL A 1 259 ? 36.620 -14.006 -41.309 1.00 83.38 259 VAL A C 1
ATOM 2015 O O . VAL A 1 259 ? 36.678 -15.202 -41.565 1.00 83.38 259 VAL A O 1
ATOM 2018 N N . SER A 1 260 ? 35.665 -13.481 -40.541 1.00 80.12 260 SER A N 1
ATOM 2019 C CA . SER A 1 260 ? 34.643 -14.239 -39.794 1.00 80.12 260 SER A CA 1
ATOM 2020 C C . SER A 1 260 ? 33.904 -15.296 -40.629 1.00 80.12 260 SER A C 1
ATOM 2022 O O . SER A 1 260 ? 33.519 -16.347 -40.120 1.00 80.12 260 SER A O 1
ATOM 2024 N N . THR A 1 261 ? 33.742 -15.037 -41.927 1.00 76.06 261 THR A N 1
ATOM 2025 C CA . THR A 1 261 ? 33.022 -15.885 -42.886 1.00 76.06 261 THR A CA 1
ATOM 2026 C C . THR A 1 261 ? 33.860 -17.021 -43.486 1.00 76.06 261 THR A C 1
ATOM 2028 O O . THR A 1 261 ? 33.340 -17.803 -44.279 1.00 76.06 261 THR A O 1
ATOM 2031 N N . SER A 1 262 ? 35.147 -17.144 -43.143 1.00 75.62 262 SER A N 1
ATOM 2032 C CA . SER A 1 262 ? 36.050 -18.132 -43.741 1.00 75.62 262 SER A CA 1
ATOM 2033 C C . SER A 1 262 ? 37.144 -18.590 -42.774 1.00 75.62 262 SER A C 1
ATOM 2035 O O . SER A 1 262 ? 37.649 -17.837 -41.954 1.00 75.62 262 SER A O 1
ATOM 2037 N N . ASN A 1 263 ? 37.571 -19.845 -42.911 1.00 75.75 263 ASN A N 1
ATOM 2038 C CA . ASN A 1 263 ? 38.674 -20.424 -42.137 1.00 75.75 263 ASN A CA 1
ATOM 2039 C C . ASN A 1 263 ? 40.065 -20.178 -42.757 1.00 75.75 263 ASN A C 1
ATOM 2041 O O . ASN A 1 263 ? 41.061 -20.725 -42.282 1.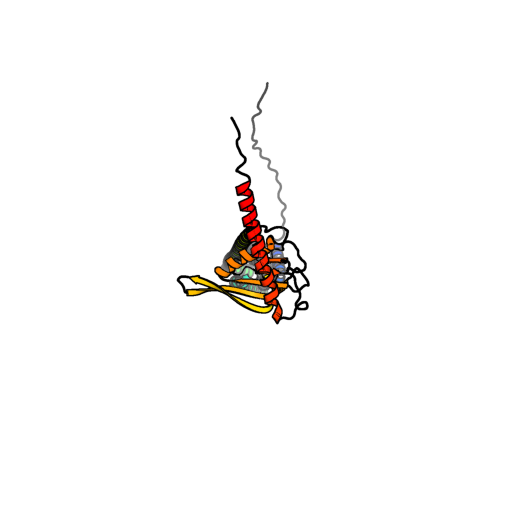00 75.75 263 ASN A O 1
ATOM 2045 N N . ARG A 1 264 ? 40.139 -19.407 -43.846 1.00 77.88 264 ARG A N 1
ATOM 2046 C CA . ARG A 1 264 ? 41.385 -19.066 -44.545 1.00 77.88 264 ARG A CA 1
ATOM 2047 C C . ARG A 1 264 ? 41.915 -17.710 -44.091 1.00 77.88 264 ARG A C 1
ATOM 2049 O O . ARG A 1 264 ? 41.141 -16.823 -43.751 1.00 77.88 264 ARG A O 1
ATOM 2056 N N . VAL A 1 265 ? 43.231 -17.538 -44.187 1.00 78.44 265 VAL A N 1
ATOM 2057 C CA . VAL A 1 265 ? 43.880 -16.229 -44.037 1.00 78.44 265 VAL A CA 1
ATOM 2058 C C . VAL A 1 265 ? 43.709 -15.431 -45.326 1.00 78.44 265 VAL A C 1
ATOM 2060 O O . VAL A 1 265 ? 43.812 -15.981 -46.426 1.00 78.44 265 VAL A O 1
ATOM 2063 N N . PHE A 1 266 ? 43.454 -14.135 -45.180 1.00 84.06 266 PHE A N 1
ATOM 2064 C CA . PHE A 1 266 ? 43.286 -13.196 -46.281 1.00 84.06 266 PHE A CA 1
ATOM 2065 C C . PHE A 1 266 ? 44.343 -12.104 -46.242 1.00 84.06 266 PHE A C 1
ATOM 2067 O O . PHE A 1 266 ? 44.902 -11.784 -45.193 1.00 84.06 266 PHE A O 1
ATOM 2074 N N . VAL A 1 267 ? 44.576 -11.502 -47.407 1.00 83.88 267 VAL A N 1
ATOM 2075 C CA . VAL A 1 267 ? 45.379 -10.286 -47.536 1.00 83.88 267 VAL A CA 1
ATOM 2076 C C . VAL A 1 267 ? 44.451 -9.100 -47.685 1.00 83.88 267 VAL A C 1
ATOM 2078 O O . VAL A 1 267 ? 43.592 -9.091 -48.569 1.00 83.88 267 VAL A O 1
ATOM 2081 N N . ILE A 1 268 ? 44.659 -8.089 -46.853 1.00 85.88 268 ILE A N 1
ATOM 2082 C CA . ILE A 1 268 ? 43.874 -6.865 -46.860 1.00 85.88 268 ILE A CA 1
ATOM 2083 C C . ILE A 1 268 ? 44.743 -5.715 -47.325 1.00 85.88 268 ILE A C 1
ATOM 2085 O O . ILE A 1 268 ? 45.855 -5.528 -46.833 1.00 85.88 268 ILE A O 1
ATOM 2089 N N . LYS A 1 269 ? 44.204 -4.945 -48.270 1.00 87.75 269 LYS A N 1
ATOM 2090 C CA . LYS A 1 269 ? 44.708 -3.628 -48.648 1.00 87.75 269 LYS A CA 1
ATOM 2091 C C . LYS A 1 269 ? 43.777 -2.575 -48.075 1.00 87.75 269 LYS A C 1
ATOM 2093 O O . LYS A 1 269 ? 42.658 -2.439 -48.562 1.00 87.75 269 LYS A O 1
ATOM 2098 N N . GLU A 1 270 ? 44.235 -1.863 -47.057 1.00 89.06 270 GLU A N 1
ATOM 2099 C CA . GLU A 1 270 ? 43.534 -0.731 -46.458 1.00 89.06 270 GLU A CA 1
ATOM 2100 C C . GLU A 1 270 ? 44.081 0.569 -47.034 1.00 89.06 270 GLU A C 1
ATOM 2102 O O . GLU A 1 270 ? 45.293 0.762 -47.130 1.00 89.06 270 GLU A O 1
ATOM 2107 N N . TYR A 1 271 ? 43.179 1.462 -47.415 1.00 88.06 271 TYR A N 1
ATOM 2108 C CA . TYR A 1 271 ? 43.514 2.734 -48.028 1.00 88.06 271 TYR A CA 1
ATOM 2109 C C . TYR A 1 271 ? 43.067 3.854 -47.096 1.00 88.06 271 TYR A C 1
ATOM 2111 O O . TYR A 1 271 ? 41.972 3.805 -46.549 1.00 88.06 271 TYR A O 1
ATOM 2119 N N . SER A 1 272 ? 43.896 4.877 -46.923 1.00 86.50 272 SER A N 1
ATOM 2120 C CA . SER A 1 272 ? 43.576 6.032 -46.083 1.00 86.50 272 SER A CA 1
ATOM 2121 C C . SER A 1 272 ? 43.953 7.343 -46.767 1.00 86.50 272 SER A C 1
ATOM 2123 O O . SER A 1 272 ? 44.819 7.390 -47.646 1.00 86.50 272 SER A O 1
ATOM 2125 N N . GLY A 1 273 ? 43.284 8.426 -46.373 1.00 83.81 273 GLY A N 1
ATOM 2126 C CA . GLY A 1 273 ? 43.475 9.755 -46.953 1.00 83.81 273 GLY A CA 1
ATOM 2127 C C . GLY A 1 273 ? 42.850 9.924 -48.343 1.00 83.81 273 GLY A C 1
ATOM 2128 O O . GLY A 1 273 ? 42.442 8.970 -49.010 1.00 83.81 273 GLY A O 1
ATOM 2129 N N . SER A 1 274 ? 42.774 11.173 -48.801 1.00 79.75 274 SER A N 1
ATOM 2130 C CA . SER A 1 274 ? 42.065 11.539 -50.035 1.00 79.75 274 SER A CA 1
ATOM 2131 C C . SER A 1 274 ? 42.703 10.939 -51.294 1.00 79.75 274 SER A C 1
ATOM 2133 O O . SER A 1 274 ? 41.996 10.520 -52.213 1.00 79.75 274 SER A O 1
ATOM 2135 N N . ALA A 1 275 ? 44.035 10.831 -51.339 1.00 80.25 275 ALA A N 1
ATOM 2136 C CA . ALA A 1 275 ? 44.736 10.168 -52.437 1.00 80.25 275 ALA A CA 1
ATOM 2137 C C . ALA A 1 275 ? 44.653 8.634 -52.352 1.00 80.25 275 ALA A C 1
ATOM 2139 O O . ALA A 1 275 ? 44.644 7.969 -53.393 1.00 80.25 275 ALA A O 1
ATOM 2140 N N . GLY A 1 276 ? 44.550 8.078 -51.139 1.00 81.88 276 GLY A N 1
ATOM 2141 C CA . GLY A 1 276 ? 44.313 6.653 -50.910 1.00 81.88 276 GLY A CA 1
ATOM 2142 C C . GLY A 1 276 ? 42.942 6.220 -51.420 1.00 81.88 276 GLY A C 1
ATOM 2143 O O . GLY A 1 276 ? 42.863 5.250 -52.166 1.00 81.88 276 GLY A O 1
ATOM 2144 N N . LEU A 1 277 ? 41.890 6.997 -51.143 1.00 82.19 277 LEU A N 1
ATOM 2145 C CA . LEU A 1 277 ? 40.530 6.739 -51.633 1.00 82.19 277 LEU A CA 1
ATOM 2146 C C . LEU A 1 277 ? 40.457 6.699 -53.172 1.00 82.19 277 LEU A C 1
ATOM 2148 O O . LEU A 1 277 ? 39.878 5.787 -53.757 1.00 82.19 277 LEU A O 1
ATOM 2152 N N . GLN A 1 278 ? 41.122 7.638 -53.854 1.00 80.69 278 GLN A N 1
ATOM 2153 C CA . GLN A 1 278 ? 41.199 7.636 -55.324 1.00 80.69 278 GLN A CA 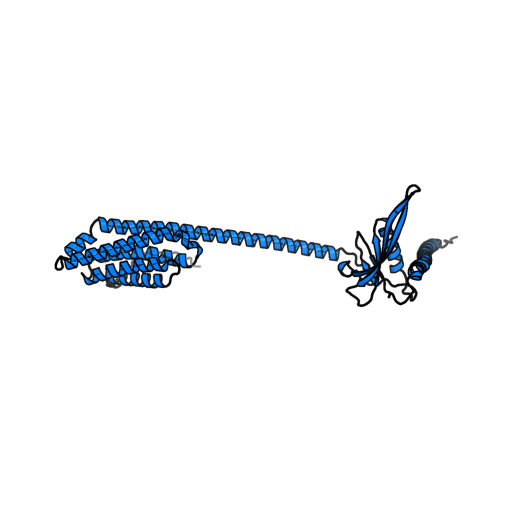1
ATOM 2154 C C . GLN A 1 278 ? 42.014 6.462 -55.881 1.00 80.69 278 GLN A C 1
ATOM 2156 O O . GLN A 1 278 ? 41.831 6.051 -57.030 1.00 80.69 278 GLN A O 1
ATOM 2161 N N . LYS A 1 279 ? 42.968 5.939 -55.106 1.00 80.25 279 LYS A N 1
ATOM 2162 C CA . LYS A 1 279 ? 43.706 4.729 -55.469 1.00 80.25 279 LYS A CA 1
ATOM 2163 C C . LYS A 1 279 ? 42.855 3.478 -55.246 1.00 80.25 279 LYS A C 1
ATOM 2165 O O . LYS A 1 279 ? 42.838 2.634 -56.134 1.00 80.25 279 LYS A O 1
ATOM 2170 N N . TRP A 1 280 ? 42.105 3.410 -54.147 1.00 85.12 280 TRP A N 1
ATOM 2171 C CA . TRP A 1 280 ? 41.151 2.337 -53.874 1.00 85.12 280 TRP A CA 1
ATOM 2172 C C . TRP A 1 280 ? 40.130 2.198 -55.001 1.00 85.12 280 TRP A C 1
ATOM 2174 O O . TRP A 1 280 ? 39.970 1.102 -55.521 1.00 85.12 280 TRP A O 1
ATOM 2184 N N . GLU A 1 281 ? 39.523 3.301 -55.454 1.00 81.12 281 GLU A N 1
ATOM 2185 C CA . GLU A 1 281 ? 38.539 3.261 -56.545 1.00 81.12 281 GLU A CA 1
ATOM 2186 C C . GLU A 1 281 ? 39.156 2.685 -57.827 1.00 81.12 281 GLU A C 1
ATOM 2188 O O . GLU A 1 281 ? 38.587 1.807 -58.470 1.00 81.12 281 GLU A O 1
ATOM 2193 N N . ARG A 1 282 ? 40.375 3.113 -58.182 1.00 76.62 282 ARG A N 1
ATOM 2194 C CA . ARG A 1 282 ? 41.081 2.575 -59.355 1.00 76.62 282 ARG A CA 1
ATOM 2195 C C . ARG A 1 282 ? 41.387 1.086 -59.213 1.00 76.62 282 ARG A C 1
ATOM 2197 O O . ARG A 1 282 ? 41.117 0.328 -60.143 1.00 76.62 282 ARG A O 1
ATOM 2204 N N . ASP A 1 283 ? 41.931 0.676 -58.072 1.00 79.06 283 ASP A N 1
ATOM 2205 C CA . ASP A 1 283 ? 42.290 -0.718 -57.810 1.00 79.06 283 ASP A CA 1
ATOM 2206 C C . ASP A 1 283 ? 41.031 -1.607 -57.790 1.00 79.06 283 ASP A C 1
ATOM 2208 O O . ASP A 1 283 ? 41.012 -2.681 -58.398 1.00 79.06 283 ASP A O 1
ATOM 2212 N N . PHE A 1 284 ? 39.942 -1.135 -57.176 1.00 81.44 284 PHE A N 1
ATOM 2213 C CA . PHE A 1 284 ? 38.661 -1.833 -57.121 1.00 81.44 284 PHE A CA 1
ATOM 2214 C C . PHE A 1 284 ? 38.067 -2.044 -58.517 1.00 81.44 284 PHE A C 1
ATOM 2216 O O . PHE A 1 284 ? 37.689 -3.166 -58.858 1.00 81.44 284 PHE A O 1
ATOM 2223 N N . GLN A 1 285 ? 38.052 -1.012 -59.366 1.00 75.00 285 GLN A N 1
ATOM 2224 C CA . GLN A 1 285 ? 37.535 -1.121 -60.736 1.00 75.00 285 GLN A CA 1
ATOM 2225 C C . GLN A 1 285 ? 38.328 -2.122 -61.587 1.00 75.00 285 GLN A C 1
ATOM 2227 O O . GLN A 1 285 ? 37.746 -2.891 -62.360 1.00 75.00 285 GLN A O 1
ATOM 2232 N N . VAL A 1 286 ? 39.654 -2.165 -61.423 1.00 70.62 286 VAL A N 1
ATOM 2233 C CA . VAL A 1 286 ? 40.510 -3.151 -62.099 1.00 70.62 286 VAL A CA 1
ATOM 2234 C C . VAL A 1 286 ? 40.150 -4.565 -61.651 1.00 70.62 286 VAL A C 1
ATOM 2236 O O . VAL A 1 286 ? 39.920 -5.432 -62.490 1.00 70.62 286 VAL A O 1
ATOM 2239 N N . HIS A 1 287 ? 40.039 -4.811 -60.346 1.00 74.38 287 HIS A N 1
ATOM 2240 C CA . HIS A 1 287 ? 39.725 -6.145 -59.830 1.00 74.38 287 HIS A CA 1
ATOM 2241 C C . HIS A 1 287 ? 38.279 -6.584 -60.095 1.00 74.38 287 HIS A C 1
ATOM 2243 O O . HIS A 1 287 ? 38.029 -7.773 -60.294 1.00 74.38 287 HIS A O 1
ATOM 2249 N N . ARG A 1 288 ? 37.333 -5.644 -60.169 1.00 71.31 288 ARG A N 1
ATOM 2250 C CA . ARG A 1 288 ? 35.943 -5.918 -60.552 1.00 71.31 288 ARG A CA 1
ATOM 2251 C C . ARG A 1 288 ? 35.846 -6.450 -61.984 1.00 71.31 288 ARG A C 1
ATOM 2253 O O . ARG A 1 288 ? 35.103 -7.406 -62.239 1.00 71.31 288 ARG A O 1
ATOM 2260 N N . THR A 1 289 ? 36.611 -5.847 -62.895 1.00 67.00 289 THR A N 1
ATOM 2261 C CA . THR A 1 289 ? 36.598 -6.140 -64.339 1.00 67.00 289 THR A CA 1
ATOM 2262 C C . THR A 1 289 ? 37.574 -7.239 -64.760 1.00 67.00 289 THR A C 1
ATOM 2264 O O . THR A 1 289 ? 37.374 -7.853 -65.808 1.00 67.00 289 THR A O 1
ATOM 2267 N N . ALA A 1 290 ? 38.595 -7.537 -63.953 1.00 65.25 290 ALA A N 1
ATOM 2268 C CA . ALA A 1 290 ? 39.576 -8.568 -64.265 1.00 65.25 290 ALA A CA 1
ATOM 2269 C C . ALA A 1 290 ? 38.944 -9.980 -64.331 1.00 65.25 290 ALA A C 1
ATOM 2271 O O . ALA A 1 290 ? 38.147 -10.355 -63.460 1.00 65.25 290 ALA A O 1
ATOM 2272 N N . PRO A 1 291 ? 39.309 -10.800 -65.337 1.00 61.94 291 PRO A N 1
ATOM 2273 C CA . PRO A 1 291 ? 38.916 -12.204 -65.388 1.00 61.94 291 PRO A CA 1
ATOM 2274 C C . PRO A 1 291 ? 39.631 -13.013 -64.296 1.00 61.94 291 PRO A C 1
ATOM 2276 O O . PRO A 1 291 ? 40.749 -12.691 -63.887 1.00 61.94 291 PRO A O 1
ATOM 2279 N N . ARG A 1 292 ? 38.999 -14.100 -63.832 1.00 64.94 292 ARG A N 1
ATOM 2280 C CA . ARG A 1 292 ? 39.641 -15.045 -62.905 1.00 64.94 292 ARG A CA 1
ATOM 2281 C C . ARG A 1 292 ? 40.833 -15.692 -63.608 1.00 64.94 292 ARG A C 1
ATOM 2283 O O . ARG A 1 292 ? 40.665 -16.324 -64.645 1.00 64.94 292 ARG A O 1
ATOM 2290 N N . HIS A 1 293 ? 42.022 -15.545 -63.035 1.00 57.47 293 HIS A N 1
ATOM 2291 C CA . HIS A 1 293 ? 43.254 -16.093 -63.592 1.00 57.47 293 HIS A CA 1
ATOM 2292 C C . HIS A 1 293 ? 44.099 -16.712 -62.469 1.00 57.47 293 HIS A C 1
ATOM 2294 O O . HIS A 1 293 ? 44.189 -16.104 -61.404 1.00 57.47 293 HIS A O 1
ATOM 2300 N N . PRO A 1 294 ? 44.736 -17.878 -62.675 1.00 56.03 294 PRO A N 1
ATOM 2301 C CA . PRO A 1 294 ? 45.514 -18.562 -61.634 1.00 56.03 294 PRO A CA 1
ATOM 2302 C C . PRO A 1 294 ? 46.697 -17.732 -61.113 1.00 56.03 294 PRO A C 1
ATOM 2304 O O . PRO A 1 294 ? 47.034 -17.812 -59.940 1.00 56.03 294 PRO A O 1
ATOM 2307 N N . ASN A 1 295 ? 47.274 -16.869 -61.956 1.00 56.41 295 ASN A N 1
ATOM 2308 C CA . ASN A 1 295 ? 48.380 -15.979 -61.567 1.00 56.41 295 ASN A CA 1
ATOM 2309 C C . ASN A 1 295 ? 47.919 -14.597 -61.056 1.00 56.41 295 ASN A C 1
ATOM 2311 O O . ASN A 1 295 ? 48.753 -13.720 -60.846 1.00 56.41 295 ASN A O 1
ATOM 2315 N N . LEU A 1 296 ? 46.608 -14.365 -60.899 1.00 60.84 296 LEU A N 1
ATOM 2316 C CA . LEU A 1 296 ? 46.060 -13.123 -60.344 1.00 60.84 296 LEU A CA 1
ATOM 2317 C C . LEU A 1 296 ? 45.315 -13.424 -59.049 1.00 60.84 296 LEU A C 1
ATOM 2319 O O . LEU A 1 296 ? 44.417 -14.264 -59.010 1.00 60.84 296 LEU A O 1
ATOM 2323 N N . ARG A 1 297 ? 45.647 -12.686 -57.987 1.00 68.75 297 ARG A N 1
ATOM 2324 C CA . ARG A 1 297 ? 44.921 -12.804 -56.722 1.00 68.75 297 ARG A CA 1
ATOM 2325 C C . ARG A 1 297 ? 43.485 -12.335 -56.893 1.00 68.75 297 ARG A C 1
ATOM 2327 O O . ARG A 1 297 ? 43.219 -11.254 -57.419 1.00 68.75 297 ARG A O 1
ATOM 2334 N N . GLN A 1 298 ? 42.569 -13.177 -56.437 1.00 76.06 298 GLN A N 1
ATOM 2335 C CA . GLN A 1 298 ? 41.141 -12.949 -56.579 1.00 76.06 298 GLN A CA 1
ATOM 2336 C C . GLN A 1 298 ? 40.620 -12.131 -55.400 1.00 76.06 298 GLN A C 1
ATOM 2338 O O . GLN A 1 298 ? 40.945 -12.413 -54.243 1.00 76.06 298 GLN A O 1
ATOM 2343 N N . LEU A 1 299 ? 39.816 -11.117 -55.718 1.00 82.75 299 LEU A N 1
ATOM 2344 C CA . LEU A 1 299 ? 39.093 -10.321 -54.734 1.00 82.75 299 LEU A CA 1
ATOM 2345 C C . LEU A 1 299 ? 37.991 -11.192 -54.115 1.00 82.75 299 LEU A C 1
ATOM 2347 O O . LEU A 1 299 ? 37.185 -11.774 -54.839 1.00 82.75 299 LEU A O 1
ATOM 2351 N N . TYR A 1 300 ? 37.997 -11.301 -52.791 1.00 83.62 300 TYR A N 1
ATOM 2352 C CA . TYR A 1 300 ? 37.013 -12.039 -51.997 1.00 83.62 300 TYR A CA 1
ATOM 2353 C C . TYR A 1 300 ? 35.862 -11.135 -51.556 1.00 83.62 300 TYR A C 1
ATOM 2355 O O . TYR A 1 300 ? 34.690 -11.509 -51.642 1.00 83.62 300 TYR A O 1
ATOM 2363 N N . GLY A 1 301 ? 36.214 -9.939 -51.086 1.00 86.38 301 GLY A N 1
ATOM 2364 C CA . GLY A 1 301 ? 35.270 -8.996 -50.520 1.00 86.38 301 GLY A CA 1
ATOM 2365 C C . GLY A 1 301 ? 35.837 -7.592 -50.400 1.00 86.38 301 GLY A C 1
ATOM 2366 O O . GLY A 1 301 ? 37.013 -7.337 -50.674 1.00 86.38 301 GLY A O 1
ATOM 2367 N N . VAL A 1 302 ? 34.964 -6.674 -50.015 1.00 87.50 302 VAL A N 1
ATOM 2368 C CA . VAL A 1 302 ? 35.231 -5.239 -49.979 1.00 87.50 302 VAL A CA 1
ATOM 2369 C C . VAL A 1 302 ? 34.648 -4.662 -48.700 1.00 87.50 302 VAL A C 1
ATOM 2371 O O . VAL A 1 302 ? 33.559 -5.055 -48.295 1.00 87.50 302 VAL A O 1
ATOM 2374 N N . ILE A 1 303 ? 35.360 -3.713 -48.093 1.00 86.56 303 ILE A N 1
ATOM 2375 C CA . ILE A 1 303 ? 34.801 -2.830 -47.066 1.00 86.56 303 ILE A CA 1
ATOM 2376 C C . ILE A 1 303 ? 34.708 -1.434 -47.673 1.00 86.56 303 ILE A C 1
ATOM 2378 O O . ILE A 1 303 ? 35.731 -0.829 -47.996 1.00 86.56 303 ILE A O 1
ATOM 2382 N N . THR A 1 304 ? 33.496 -0.901 -47.802 1.00 80.62 304 THR A N 1
ATOM 2383 C CA . THR A 1 304 ? 33.234 0.423 -48.395 1.00 80.62 304 THR A CA 1
ATOM 2384 C C . THR A 1 304 ? 33.193 1.549 -47.353 1.00 80.62 304 THR A C 1
ATOM 2386 O O . THR A 1 304 ? 32.385 2.468 -47.463 1.00 80.62 304 THR A O 1
ATOM 2389 N N . SER A 1 305 ? 34.018 1.472 -46.304 1.00 78.75 305 SER A N 1
ATOM 2390 C CA . SER A 1 305 ? 34.074 2.513 -45.267 1.00 78.75 305 SER A CA 1
ATOM 2391 C C . SER A 1 305 ? 34.573 3.838 -45.850 1.00 78.75 305 SER A C 1
ATOM 2393 O O . SER A 1 305 ? 35.520 3.855 -46.634 1.00 78.75 305 SER A O 1
ATOM 2395 N N . VAL A 1 306 ? 33.948 4.948 -45.446 1.00 72.25 306 VAL A N 1
ATOM 2396 C CA . VAL A 1 306 ? 34.255 6.299 -45.953 1.00 72.25 306 VAL A CA 1
ATOM 2397 C C . VAL A 1 306 ? 35.662 6.749 -45.553 1.00 72.25 306 VAL A C 1
ATOM 2399 O O . VAL A 1 306 ? 36.350 7.405 -46.331 1.00 72.25 306 VAL A O 1
ATOM 2402 N N . GLU A 1 307 ? 36.108 6.387 -44.351 1.00 73.69 307 GLU A N 1
ATOM 2403 C CA . GLU A 1 307 ? 37.396 6.843 -43.816 1.00 73.69 307 GLU A CA 1
ATOM 2404 C C . GLU A 1 307 ? 38.558 5.930 -44.208 1.00 73.69 307 GLU A C 1
ATOM 2406 O O . GLU A 1 307 ? 39.682 6.397 -44.412 1.00 73.69 307 GLU A O 1
ATOM 2411 N N . ARG A 1 308 ? 38.291 4.621 -44.284 1.00 80.88 308 ARG A N 1
ATOM 2412 C CA . ARG A 1 308 ? 39.298 3.585 -44.525 1.00 80.88 308 ARG A CA 1
ATOM 2413 C C . ARG A 1 308 ? 38.703 2.442 -45.352 1.00 80.88 308 ARG A C 1
ATOM 2415 O O . ARG A 1 308 ? 38.246 1.446 -44.801 1.00 80.88 308 ARG A O 1
ATOM 2422 N N . PRO A 1 309 ? 38.589 2.583 -46.675 1.00 87.44 309 PRO A N 1
ATOM 2423 C CA . PRO A 1 309 ? 38.086 1.494 -47.497 1.00 87.44 309 PRO A CA 1
ATOM 2424 C C . PRO A 1 309 ? 39.135 0.382 -47.642 1.00 87.44 309 PRO A C 1
ATOM 2426 O O . PRO A 1 309 ? 40.342 0.642 -47.696 1.00 87.44 309 PRO A O 1
ATOM 2429 N N . CYS A 1 310 ? 38.667 -0.865 -47.754 1.00 89.31 310 CYS A N 1
ATOM 2430 C CA . CYS A 1 310 ? 39.529 -2.043 -47.852 1.00 89.31 310 CYS A CA 1
ATOM 2431 C C . CYS A 1 310 ? 39.168 -2.942 -49.033 1.00 89.31 310 CYS A C 1
ATOM 2433 O O . CYS A 1 310 ? 37.995 -3.123 -49.367 1.00 89.31 310 CYS A O 1
ATOM 2435 N N . LEU A 1 311 ? 40.189 -3.566 -49.621 1.00 88.06 311 LEU A N 1
ATOM 2436 C CA . LEU A 1 311 ? 40.050 -4.680 -50.559 1.00 88.06 311 LEU A CA 1
ATOM 2437 C C . LEU A 1 311 ? 40.604 -5.954 -49.920 1.00 88.06 311 LEU A C 1
ATOM 2439 O O . LEU A 1 311 ? 41.746 -5.967 -49.457 1.00 88.06 311 LEU A O 1
ATOM 2443 N N . VAL A 1 312 ? 39.800 -7.017 -49.908 1.00 88.00 312 VAL A N 1
ATOM 2444 C CA . VAL A 1 312 ? 40.123 -8.296 -49.263 1.00 88.00 312 VAL A CA 1
ATOM 2445 C C . VAL A 1 312 ? 40.363 -9.357 -50.331 1.00 88.00 312 VAL A C 1
ATOM 2447 O O . VAL A 1 312 ? 39.490 -9.621 -51.157 1.00 88.00 312 VAL A O 1
ATOM 2450 N N . PHE A 1 313 ? 41.537 -9.987 -50.321 1.00 85.12 313 PHE A N 1
ATOM 2451 C CA . PHE A 1 313 ? 41.980 -10.930 -51.350 1.00 85.12 313 PHE A CA 1
ATOM 2452 C C . PHE A 1 313 ? 42.261 -12.321 -50.788 1.00 85.12 313 PHE A C 1
ATOM 2454 O O . PHE A 1 313 ? 42.785 -12.468 -49.683 1.00 85.12 313 PHE A O 1
ATOM 2461 N N . HIS A 1 314 ? 42.013 -13.343 -51.607 1.00 77.44 314 HIS A N 1
ATOM 2462 C CA . HIS A 1 314 ? 42.465 -14.704 -51.329 1.00 77.44 314 HIS A CA 1
ATOM 2463 C C . HIS A 1 314 ? 44.002 -14.827 -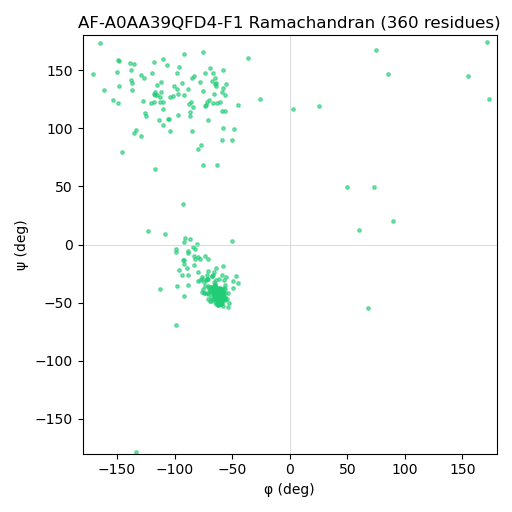51.397 1.00 77.44 314 HIS A C 1
ATOM 2465 O O . HIS A 1 314 ? 44.640 -14.274 -52.300 1.00 77.44 314 HIS A O 1
ATOM 2471 N N . GLY A 1 315 ? 44.589 -15.602 -50.479 1.00 67.12 315 GLY A N 1
ATOM 2472 C CA . GLY A 1 315 ? 45.962 -16.115 -50.577 1.00 67.12 315 GLY A CA 1
ATOM 2473 C C . GLY A 1 315 ? 46.597 -16.431 -49.220 1.00 67.12 315 GLY A C 1
ATOM 2474 O O . GLY A 1 315 ? 46.364 -15.712 -48.253 1.00 67.12 315 GLY A O 1
ATOM 2475 N N . THR A 1 316 ? 47.419 -17.481 -49.166 1.00 54.91 316 THR A N 1
ATOM 2476 C CA . THR A 1 316 ? 48.175 -17.913 -47.978 1.00 54.91 316 THR A CA 1
ATOM 2477 C C . THR A 1 316 ? 49.572 -17.280 -47.926 1.00 54.91 316 THR A C 1
ATOM 2479 O O . THR A 1 316 ? 50.071 -16.730 -48.914 1.00 54.91 316 THR A O 1
ATOM 2482 N N . ILE A 1 317 ? 50.189 -17.334 -46.742 1.00 46.59 317 ILE A N 1
ATOM 2483 C CA . ILE A 1 317 ? 51.566 -16.892 -46.462 1.00 46.59 317 ILE A CA 1
ATOM 2484 C C . ILE A 1 317 ? 52.606 -17.847 -47.090 1.00 46.59 317 ILE A C 1
ATOM 2486 O O . ILE A 1 317 ? 53.719 -17.427 -47.396 1.00 46.59 317 ILE A O 1
ATOM 2490 N N . ASP A 1 318 ? 52.226 -19.098 -47.363 1.00 42.84 318 ASP A N 1
ATOM 2491 C CA . ASP A 1 318 ? 53.173 -20.185 -47.652 1.00 42.84 318 ASP A CA 1
ATOM 2492 C C . ASP A 1 318 ? 53.567 -20.339 -49.135 1.00 42.84 318 ASP A C 1
ATOM 2494 O O . ASP A 1 318 ? 54.459 -21.118 -49.458 1.00 42.84 318 ASP A O 1
ATOM 2498 N N . GLU A 1 319 ? 52.938 -19.611 -50.063 1.00 43.88 319 GLU A N 1
ATOM 2499 C CA . GLU A 1 319 ? 53.124 -19.849 -51.508 1.00 43.88 319 GLU A CA 1
ATOM 2500 C C . GLU A 1 319 ? 54.237 -19.005 -52.164 1.00 43.88 319 GLU A C 1
ATOM 2502 O O . GLU A 1 319 ? 54.656 -19.312 -53.281 1.00 43.88 319 GLU A O 1
ATOM 2507 N N . VAL A 1 320 ? 54.764 -17.958 -51.509 1.00 42.69 320 VAL A N 1
ATOM 2508 C CA . VAL A 1 320 ? 55.853 -17.123 -52.064 1.00 42.69 320 VAL A CA 1
ATOM 2509 C C . VAL A 1 320 ? 56.765 -16.580 -50.948 1.00 42.69 320 VAL A C 1
ATOM 2511 O O . VAL A 1 320 ? 56.268 -16.062 -49.956 1.00 42.69 320 VAL A O 1
ATOM 2514 N N . PRO A 1 321 ? 58.104 -16.588 -51.096 1.00 39.56 321 PRO A N 1
ATOM 2515 C CA . PRO A 1 321 ? 58.998 -15.953 -50.128 1.00 39.56 321 PRO A CA 1
ATOM 2516 C C . PRO A 1 321 ? 58.715 -14.450 -49.957 1.00 39.56 321 PRO A C 1
ATOM 2518 O O . PRO A 1 321 ? 58.657 -13.698 -50.936 1.00 39.56 321 PRO A O 1
ATOM 2521 N N . PHE A 1 322 ? 58.613 -14.015 -48.698 1.00 42.38 322 PHE A N 1
ATOM 2522 C CA . PHE A 1 322 ? 58.200 -12.681 -48.232 1.00 42.38 322 PHE A CA 1
ATOM 2523 C C . PHE A 1 322 ? 58.813 -11.472 -48.967 1.00 42.38 322 PHE A C 1
ATOM 2525 O O . PHE A 1 322 ? 58.148 -10.459 -49.155 1.00 42.38 322 PHE A O 1
ATOM 2532 N N . TYR A 1 323 ? 60.053 -11.561 -49.448 1.00 46.16 323 TYR A N 1
ATOM 2533 C CA . TYR A 1 323 ? 60.746 -10.452 -50.119 1.00 46.16 323 TYR A CA 1
ATOM 2534 C C . TYR A 1 323 ? 60.403 -10.302 -51.618 1.00 46.16 323 TYR A C 1
ATOM 2536 O O . TYR A 1 323 ? 60.755 -9.298 -52.235 1.00 46.16 323 TYR A O 1
ATOM 2544 N N . LYS A 1 324 ? 59.699 -11.270 -52.227 1.00 43.84 324 LYS A N 1
ATOM 2545 C CA . LYS A 1 324 ? 59.225 -11.204 -53.629 1.00 43.84 324 LYS A CA 1
ATOM 2546 C C . LYS A 1 324 ? 57.754 -10.785 -53.755 1.00 43.84 324 LYS A C 1
ATOM 2548 O O . LYS A 1 324 ? 57.263 -10.584 -54.862 1.00 43.84 324 LYS A O 1
ATOM 2553 N N . PHE A 1 325 ? 57.053 -10.600 -52.641 1.00 46.94 325 PHE A N 1
ATOM 2554 C CA . PHE A 1 325 ? 55.606 -10.367 -52.596 1.00 46.94 325 PHE A CA 1
ATOM 2555 C C . PHE A 1 325 ? 55.121 -9.054 -53.258 1.00 46.94 325 PHE A C 1
ATOM 2557 O O . PHE A 1 325 ? 54.179 -9.111 -54.056 1.00 46.94 325 PHE A O 1
ATOM 2564 N N . PRO A 1 326 ? 55.760 -7.883 -53.035 1.00 45.31 326 PRO A N 1
ATOM 2565 C CA . PRO A 1 326 ? 55.358 -6.622 -53.679 1.00 45.31 326 PRO A CA 1
ATOM 2566 C C . PRO A 1 326 ? 55.526 -6.648 -55.207 1.00 45.31 326 PRO A C 1
ATOM 2568 O O . PRO A 1 326 ? 54.758 -6.042 -55.952 1.00 45.31 326 PRO A O 1
ATOM 2571 N N . THR A 1 327 ? 56.505 -7.416 -55.694 1.00 48.00 327 THR A N 1
ATOM 2572 C CA . THR A 1 327 ? 56.822 -7.517 -57.125 1.00 48.00 327 THR A CA 1
ATOM 2573 C C . THR A 1 327 ? 55.932 -8.496 -57.891 1.00 48.00 327 THR A C 1
ATOM 2575 O O . THR A 1 327 ? 56.049 -8.565 -59.105 1.00 48.00 327 THR A O 1
ATOM 2578 N N . LEU A 1 328 ? 55.017 -9.222 -57.246 1.00 46.19 328 LEU A N 1
ATOM 2579 C CA . LEU A 1 328 ? 53.993 -10.018 -57.943 1.00 46.19 328 LEU A CA 1
ATOM 2580 C C . LEU A 1 328 ? 52.659 -9.272 -58.034 1.00 46.19 328 LEU A C 1
ATOM 2582 O O . LEU A 1 328 ? 51.981 -9.346 -59.058 1.00 46.19 328 LEU A O 1
ATOM 2586 N N . PHE A 1 329 ? 52.318 -8.509 -56.991 1.00 49.19 329 PHE A N 1
ATOM 2587 C CA . PHE A 1 329 ? 51.082 -7.729 -56.917 1.00 49.19 329 PHE A CA 1
ATOM 2588 C C . PHE A 1 329 ? 51.039 -6.584 -57.936 1.00 49.19 329 PHE A C 1
ATOM 2590 O O . PHE A 1 329 ? 50.041 -6.444 -58.635 1.00 49.19 329 PHE A O 1
ATOM 2597 N N . ASP A 1 330 ? 52.112 -5.798 -58.059 1.00 52.06 330 ASP A N 1
ATOM 2598 C CA . ASP A 1 330 ? 52.100 -4.581 -58.888 1.00 52.06 330 ASP A CA 1
ATOM 2599 C C . ASP A 1 330 ? 52.601 -4.816 -60.324 1.00 52.06 330 ASP A C 1
ATOM 2601 O O . ASP A 1 330 ? 52.188 -4.137 -61.268 1.00 52.06 330 ASP A O 1
ATOM 2605 N N . LYS A 1 331 ? 53.453 -5.826 -60.528 1.00 49.91 331 LYS A N 1
ATOM 2606 C CA . LYS A 1 331 ? 54.122 -6.096 -61.815 1.00 49.91 331 LYS A CA 1
ATOM 2607 C C . LYS A 1 331 ? 53.170 -6.654 -62.874 1.00 49.91 331 LYS A C 1
ATOM 2609 O O . LYS A 1 331 ? 53.396 -6.430 -64.059 1.00 49.91 331 LYS A O 1
ATOM 2614 N N . HIS A 1 332 ? 52.086 -7.312 -62.452 1.00 48.44 332 HIS A N 1
ATOM 2615 C CA . HIS A 1 332 ? 50.986 -7.730 -63.327 1.00 48.44 332 HIS A CA 1
ATOM 2616 C C . HIS A 1 332 ? 49.818 -6.737 -63.340 1.00 48.44 332 HIS A C 1
ATOM 2618 O O . HIS A 1 332 ? 49.108 -6.679 -64.342 1.00 48.44 332 HIS A O 1
ATOM 2624 N N . LEU A 1 333 ? 49.667 -5.897 -62.304 1.00 51.00 333 LEU A N 1
ATOM 2625 C CA . LEU A 1 333 ? 48.669 -4.825 -62.285 1.00 51.00 333 LEU A CA 1
ATOM 2626 C C . LEU A 1 333 ? 48.979 -3.748 -63.326 1.00 51.00 333 LEU A C 1
ATOM 2628 O O . LEU A 1 333 ? 48.066 -3.289 -63.992 1.00 51.00 333 LEU A O 1
ATOM 2632 N N . ILE A 1 334 ? 50.245 -3.361 -63.520 1.00 52.47 334 ILE A N 1
ATOM 2633 C CA . ILE A 1 334 ? 50.617 -2.324 -64.502 1.00 52.47 334 ILE A CA 1
ATOM 2634 C C . ILE A 1 334 ? 50.268 -2.745 -65.950 1.00 52.47 334 ILE A C 1
ATOM 2636 O O . ILE A 1 334 ? 49.633 -1.954 -66.654 1.00 52.47 334 ILE A O 1
ATOM 2640 N N . PRO A 1 335 ? 50.603 -3.966 -66.419 1.00 50.19 335 PRO A N 1
ATOM 2641 C CA . PRO A 1 335 ? 50.120 -4.493 -67.694 1.00 50.19 335 PRO A CA 1
ATOM 2642 C C . PRO A 1 335 ? 48.598 -4.631 -67.758 1.00 50.19 335 PRO A C 1
ATOM 2644 O O . PRO A 1 335 ? 48.026 -4.324 -68.798 1.00 50.19 335 PRO A O 1
ATOM 2647 N N . LEU A 1 336 ? 47.928 -5.041 -66.671 1.00 51.72 336 LEU A N 1
ATOM 2648 C CA . LEU A 1 336 ? 46.465 -5.161 -66.643 1.00 51.72 336 LEU A CA 1
ATOM 2649 C C . LEU A 1 336 ? 45.771 -3.806 -66.716 1.00 51.72 336 LEU A C 1
ATOM 2651 O O . LEU A 1 336 ? 44.866 -3.648 -67.522 1.00 51.72 336 LEU A O 1
ATOM 2655 N N . ILE A 1 337 ? 46.235 -2.817 -65.957 1.00 52.25 337 ILE A N 1
ATOM 2656 C CA . ILE A 1 337 ? 45.794 -1.423 -66.018 1.00 52.25 337 ILE A CA 1
ATOM 2657 C C . ILE A 1 337 ? 45.991 -0.894 -67.436 1.00 52.25 337 ILE A C 1
ATOM 2659 O O . ILE A 1 337 ? 45.055 -0.340 -68.002 1.00 52.25 337 ILE A O 1
ATOM 2663 N N . LYS A 1 338 ? 47.160 -1.129 -68.054 1.00 52.72 338 LYS A N 1
ATOM 2664 C CA . LYS A 1 338 ? 47.385 -0.789 -69.466 1.00 52.72 338 LYS A CA 1
ATOM 2665 C C . LYS A 1 338 ? 46.423 -1.531 -70.392 1.00 52.72 338 LYS A C 1
ATOM 2667 O O . LYS A 1 338 ? 45.895 -0.898 -71.290 1.00 52.72 338 LYS A O 1
ATOM 2672 N N . SER A 1 339 ? 46.149 -2.817 -70.173 1.00 51.88 339 SER A N 1
ATOM 2673 C CA . SER A 1 339 ? 45.243 -3.614 -71.011 1.00 51.88 339 SER A CA 1
ATOM 2674 C C . SER A 1 339 ? 43.776 -3.210 -70.864 1.00 51.88 339 SER A C 1
ATOM 2676 O O . SER A 1 339 ? 43.073 -3.145 -71.860 1.00 51.88 339 SER A O 1
ATOM 2678 N N . VAL A 1 340 ? 43.321 -2.871 -69.655 1.00 51.31 340 VAL A N 1
ATOM 2679 C CA . VAL A 1 340 ? 41.954 -2.432 -69.350 1.00 51.31 340 VAL A CA 1
ATOM 2680 C C . VAL A 1 340 ? 41.746 -1.010 -69.861 1.00 51.31 340 VAL A C 1
ATOM 2682 O O . VAL A 1 340 ? 40.727 -0.736 -70.488 1.00 51.31 340 VAL A O 1
ATOM 2685 N N . LEU A 1 341 ? 42.729 -0.119 -69.679 1.00 50.47 341 LEU A N 1
ATOM 2686 C CA . LEU A 1 341 ? 42.718 1.218 -70.277 1.00 50.47 341 LEU A CA 1
ATOM 2687 C C . LEU A 1 341 ? 42.803 1.150 -71.808 1.00 50.47 341 LEU A C 1
ATOM 2689 O O . LEU A 1 341 ? 42.072 1.879 -72.467 1.00 50.47 341 LEU A O 1
ATOM 2693 N N . TYR A 1 342 ? 43.615 0.252 -72.377 1.00 50.34 342 TYR A N 1
ATOM 2694 C CA . TYR A 1 342 ? 43.705 0.015 -73.822 1.00 50.34 342 TYR A CA 1
ATOM 2695 C C . TYR A 1 342 ? 42.406 -0.571 -74.382 1.00 50.34 342 TYR A C 1
ATOM 2697 O O . TYR A 1 342 ? 41.918 -0.082 -75.391 1.00 50.34 342 TYR A O 1
ATOM 2705 N N . TYR A 1 343 ? 41.771 -1.533 -73.704 1.00 46.00 343 TYR A N 1
ATOM 2706 C CA . TYR A 1 343 ? 40.454 -2.049 -74.090 1.00 46.00 343 TYR A CA 1
ATOM 2707 C C . TYR A 1 343 ? 39.369 -0.972 -74.008 1.00 46.00 343 TYR A C 1
ATOM 2709 O O . TYR A 1 343 ? 38.525 -0.924 -74.896 1.00 46.00 343 TYR A O 1
ATOM 2717 N N . ARG A 1 344 ? 39.412 -0.076 -73.007 1.00 42.75 344 ARG A N 1
ATOM 2718 C CA . ARG A 1 344 ? 38.527 1.102 -72.929 1.00 42.75 344 ARG A CA 1
ATOM 2719 C C . ARG A 1 344 ? 38.805 2.110 -74.048 1.00 42.75 344 ARG A C 1
ATOM 2721 O O . ARG A 1 344 ? 37.872 2.681 -74.594 1.00 42.75 344 ARG A O 1
ATOM 2728 N N . TYR A 1 345 ? 40.068 2.319 -74.412 1.00 43.59 345 TYR A N 1
ATOM 2729 C CA . TYR A 1 345 ? 40.459 3.231 -75.490 1.00 43.59 345 TYR A CA 1
ATOM 2730 C C . TYR A 1 345 ? 40.069 2.668 -76.868 1.00 43.59 345 TYR A C 1
ATOM 2732 O O . TYR A 1 345 ? 39.511 3.377 -77.700 1.00 43.59 345 TYR A O 1
ATOM 2740 N N . CYS A 1 346 ? 40.263 1.365 -77.090 1.00 39.69 346 CYS A N 1
ATOM 2741 C CA . CYS A 1 346 ? 39.862 0.662 -78.307 1.00 39.69 346 CYS A CA 1
ATOM 2742 C C . CYS A 1 346 ? 38.346 0.452 -78.414 1.00 39.69 346 CYS A C 1
ATOM 2744 O O . CYS A 1 346 ? 37.838 0.432 -79.532 1.00 39.69 346 CYS A O 1
ATOM 2746 N N . SER A 1 347 ? 37.606 0.316 -77.309 1.00 38.50 347 SER A N 1
ATOM 2747 C CA . SER A 1 347 ? 36.138 0.264 -77.352 1.00 38.50 347 SER A CA 1
ATOM 2748 C C . SER A 1 347 ? 35.524 1.636 -77.636 1.00 38.50 347 SER A C 1
ATOM 2750 O O . SER A 1 347 ? 34.572 1.713 -78.407 1.00 38.50 347 SER A O 1
ATOM 2752 N N . VAL A 1 348 ? 36.121 2.721 -77.127 1.00 43.22 348 VAL A N 1
ATOM 2753 C CA . VAL A 1 348 ? 35.740 4.102 -77.475 1.00 43.22 348 VAL A CA 1
ATOM 2754 C C . VAL A 1 348 ? 36.093 4.433 -78.936 1.00 43.22 348 VAL A C 1
ATOM 2756 O O . VAL A 1 348 ? 35.281 5.029 -79.638 1.00 43.22 348 VAL A O 1
ATOM 2759 N N . LEU A 1 349 ? 37.237 3.967 -79.456 1.00 37.12 349 LEU A N 1
ATOM 2760 C CA . LEU A 1 349 ? 37.610 4.147 -80.871 1.00 37.12 349 LEU A CA 1
ATOM 2761 C C . LEU A 1 349 ? 36.833 3.243 -81.844 1.00 37.12 349 LEU A C 1
ATOM 2763 O O . LEU A 1 349 ? 36.531 3.676 -82.955 1.00 37.12 349 LEU A O 1
ATOM 2767 N N . LYS A 1 350 ? 36.437 2.023 -81.448 1.00 33.12 350 LYS A N 1
ATOM 2768 C CA . LYS A 1 350 ? 35.519 1.189 -82.254 1.00 33.12 350 LYS A CA 1
ATOM 2769 C C . LYS A 1 350 ? 34.111 1.784 -82.344 1.00 33.12 350 LYS A C 1
ATOM 2771 O O . LYS A 1 350 ? 33.436 1.560 -83.347 1.00 33.12 350 LYS A O 1
ATOM 2776 N N . PHE A 1 351 ? 33.697 2.580 -81.358 1.00 34.28 351 PHE A N 1
ATOM 2777 C CA . PHE A 1 351 ? 32.463 3.366 -81.436 1.00 34.28 351 PHE A CA 1
ATOM 2778 C C . PHE A 1 351 ? 32.608 4.611 -82.329 1.00 34.28 351 PHE A C 1
ATOM 2780 O O . PHE A 1 351 ? 31.644 5.026 -82.960 1.00 34.28 351 PHE A O 1
ATOM 2787 N N . ALA A 1 352 ? 33.816 5.175 -82.453 1.00 36.75 352 ALA A N 1
ATOM 2788 C CA . ALA A 1 352 ? 34.072 6.308 -83.347 1.00 36.75 352 ALA A CA 1
ATOM 2789 C C . ALA A 1 352 ? 34.191 5.902 -84.833 1.00 36.75 352 ALA A C 1
ATOM 2791 O O . ALA A 1 352 ? 33.806 6.671 -85.710 1.00 36.75 352 ALA A O 1
ATOM 2792 N N . HIS A 1 353 ? 34.666 4.688 -85.139 1.00 33.25 353 HIS A N 1
ATOM 2793 C CA . HIS A 1 353 ? 34.829 4.217 -86.525 1.00 33.25 353 HIS A CA 1
ATOM 2794 C C . HIS A 1 353 ? 33.598 3.528 -87.139 1.00 33.25 353 HIS A C 1
ATOM 2796 O O . HIS A 1 353 ? 33.611 3.222 -88.328 1.00 33.25 353 HIS A O 1
ATOM 2802 N N . THR A 1 354 ? 32.525 3.305 -86.374 1.00 38.41 354 THR A N 1
ATOM 2803 C CA . THR A 1 354 ? 31.270 2.714 -86.882 1.00 38.41 354 THR A CA 1
ATOM 2804 C C . THR A 1 354 ? 30.241 3.750 -87.351 1.00 38.41 354 THR A C 1
ATOM 2806 O O . THR A 1 354 ? 29.178 3.364 -87.826 1.00 38.41 354 THR A O 1
ATOM 2809 N N . HIS A 1 355 ? 30.565 5.052 -87.311 1.00 39.09 355 HIS A N 1
ATOM 2810 C CA . HIS A 1 355 ? 29.659 6.130 -87.739 1.00 39.09 355 HIS A CA 1
ATOM 2811 C C . HIS A 1 355 ? 30.014 6.840 -89.054 1.00 39.09 355 HIS A C 1
ATOM 2813 O O . HIS A 1 355 ? 29.358 7.816 -89.401 1.00 39.09 355 HIS A O 1
ATOM 2819 N N . TRP A 1 356 ? 30.987 6.348 -89.824 1.00 36.16 356 TRP A N 1
ATOM 2820 C CA . TRP A 1 356 ? 31.242 6.837 -91.188 1.00 36.16 356 TRP A CA 1
ATOM 2821 C C . TRP A 1 356 ? 31.022 5.714 -92.206 1.00 36.16 356 TRP A C 1
ATOM 2823 O O . TRP A 1 356 ? 31.936 5.239 -92.873 1.00 36.16 356 TRP A O 1
ATOM 2833 N N . GLY A 1 357 ? 29.765 5.274 -92.284 1.00 30.55 357 GLY A N 1
ATOM 2834 C CA . GLY A 1 357 ? 29.216 4.561 -93.430 1.00 30.55 357 GLY A CA 1
ATOM 2835 C C . GLY A 1 357 ? 28.748 5.573 -94.472 1.00 30.55 357 GLY A C 1
ATOM 2836 O O . GLY A 1 357 ? 27.684 6.160 -94.332 1.00 30.55 357 GLY A O 1
ATOM 2837 N N . VAL A 1 358 ? 29.616 5.795 -95.456 1.00 33.19 358 VAL A N 1
ATOM 2838 C CA . VAL A 1 358 ? 29.354 6.139 -96.861 1.00 33.19 358 VAL A CA 1
ATOM 2839 C C . VAL A 1 358 ? 27.872 6.321 -97.241 1.00 33.19 358 VAL A C 1
ATOM 2841 O O . VAL A 1 358 ? 27.117 5.352 -97.286 1.00 33.19 358 VAL A O 1
ATOM 2844 N N . THR A 1 359 ? 27.496 7.534 -97.650 1.00 29.83 359 THR A N 1
ATOM 2845 C CA . THR A 1 359 ? 26.360 7.772 -98.555 1.00 29.83 359 THR A CA 1
ATOM 2846 C C . THR A 1 359 ? 26.881 7.909 -99.985 1.00 29.83 359 THR A C 1
ATOM 2848 O O . THR A 1 359 ? 27.562 8.881 -100.308 1.00 29.83 359 THR A O 1
ATOM 2851 N N . PHE A 1 360 ? 26.564 6.922 -100.824 1.00 32.38 360 PHE A N 1
ATOM 2852 C CA . PHE A 1 360 ? 26.525 7.036 -102.285 1.00 32.38 360 PHE A CA 1
ATOM 2853 C C . PHE A 1 360 ? 25.099 7.416 -102.704 1.00 32.38 360 PHE A C 1
ATOM 2855 O O . PHE A 1 360 ? 24.184 6.714 -102.285 1.00 32.38 360 PHE A O 1
ATOM 2862 N N . THR A 1 361 ? 24.957 8.464 -103.525 1.00 31.81 361 THR A N 1
ATOM 2863 C CA . THR A 1 361 ? 23.860 8.815 -104.472 1.00 31.81 361 THR A CA 1
ATOM 2864 C C . THR A 1 361 ? 24.198 10.225 -104.994 1.00 31.81 361 THR A C 1
ATOM 2866 O O . THR A 1 361 ? 24.418 11.094 -104.153 1.00 31.81 361 THR A O 1
ATOM 2869 N N . GLU A 1 362 ? 24.321 10.581 -106.272 1.00 33.66 362 GLU A N 1
ATOM 2870 C CA . GLU A 1 362 ? 24.105 9.984 -107.605 1.00 33.66 362 GLU A CA 1
ATOM 2871 C C . GLU A 1 362 ? 25.275 10.373 -108.525 1.00 33.66 362 GLU A C 1
ATOM 2873 O O . GLU A 1 362 ? 25.874 11.451 -108.283 1.00 33.66 362 GLU A O 1
#

Organism: NCBI:txid153913

Secondary structure (DSSP, 8-state):
--------------------------HHHHHHHHHHHHHHHHHH-TTTHHHHHHHHHHHHHHHHHHHHHSS--HHHHHHHHHHHHHHHHHHHHHHHHTT-GGGGGGSHHHHHHHHHHHHHHHHHHHHHHHHHHHTTS-HHHHHHHHTSHHHHHHHHHHHHHHHHHHHHHHHHHHHHHHHHHHHHHHHHHHHHHHHHHHHHHHHHHHHHHHHS----TTSEE--GGGEEEEEEEEEEEEEEEETTEEEEEEEEEEEEEEETT-SSEEEEEEEEHHHHHHHHHHHHHHHHHSPP-TTSPPEEEEE--SSS-EEEEE--STTS-GGGSHHHHHHHHHHHHHHHHHHHHHHHHHHHTTS-------

Foldseek 3Di:
DDDDDDDDDDDDDDDDDDDDDDPPPQLLVVLLVLLVVQLVLLVVAPLLSPLLNLLSVLLNLLSVLVCVLDNHDPLSSVVSVLSSLLSVLSSVLRVVCSVPPVLNVLCVLLSVLSVVNSVVSNVLSVVLVVCCVPDVRPVVVNCCVCPDPVNVVVSVVSSVSSNVSSVSSVVVVVVVVVVVVVVVVVVVVVVVVVVVVVVVVVVVVVVVVVPPPPDDPQADADDPVQKAFDDWDDKDFQWDQDPNDTDRFKIWTWTWIHGNVDPAIKIKIKIAGPSSVVVCVLVVVLQVPDDDDPLAWHFHHWHPDPGITMTITDDDPPPDPPVCVVVSHVVVVVVSSVVVVVVVVVVVVVVVVVPPDDDDDD

Nearest PDB structures (foldseek):
  3eid-assembly1_A  TM=8.439E-01  e=4.787E-03  Homo sapiens
  7kxw-assembly2_B  TM=7.959E-01  e=8.500E-02  Homo sapiens
  5o26-assembly1_A  TM=5.044E-01  e=3.791E-02  Homo sapiens
  8to0-assembly1_Gd  TM=4.119E-01  e=2.377E+00  Mus musculus
  8snb-assembly1_8K  TM=2.249E-01  e=3.218E+00  Strongylocentrotus purpuratus

Radius of gyration: 50.86 Å; Cα contacts (8 Å, |Δi|>4): 354; chains: 1; bounding box: 119×44×157 Å

Solvent-accessible surface area (backbone atoms only — not comparable to full-atom values): 20601 Å² total; per-residue (Å²): 132,90,80,90,83,80,88,78,88,76,93,75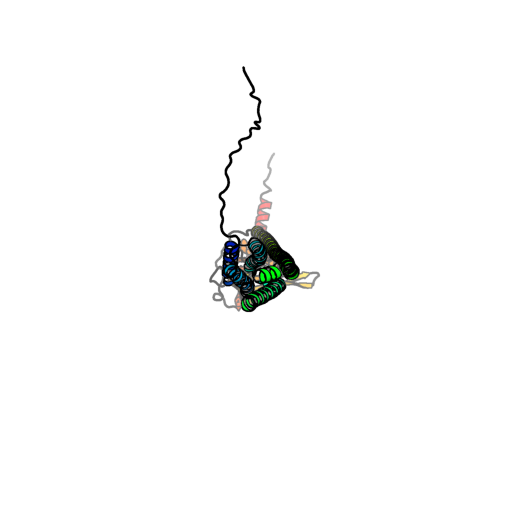,90,75,92,74,91,68,82,78,74,84,75,82,63,59,65,47,61,54,34,42,53,54,27,51,50,40,24,58,51,14,74,71,38,66,96,48,9,66,51,39,22,50,29,21,46,32,50,33,56,38,52,54,52,48,50,73,74,52,76,86,50,70,72,56,34,52,52,38,49,56,54,40,52,44,49,48,57,49,45,57,46,43,60,64,44,62,79,39,88,82,47,66,82,56,42,51,66,42,45,52,54,33,53,54,50,25,50,51,40,47,54,50,40,49,52,49,52,50,50,53,72,75,37,97,69,58,59,66,58,51,49,52,54,62,69,25,66,68,51,50,51,49,56,56,44,50,38,52,52,46,52,48,34,44,51,52,34,54,51,52,52,51,51,50,54,51,53,54,48,51,53,51,52,51,52,51,52,52,51,53,51,51,52,52,52,54,52,50,53,51,52,52,53,53,48,53,63,67,68,52,79,84,67,58,99,82,42,45,83,49,57,73,90,40,49,45,78,73,50,80,77,48,74,43,77,32,68,47,79,55,95,94,38,82,41,76,40,20,33,40,38,36,29,39,24,42,36,78,93,49,97,55,56,28,41,34,43,38,21,28,48,73,48,13,51,61,47,46,55,52,53,49,54,50,61,72,70,50,76,94,45,96,92,47,79,47,73,51,28,36,30,86,45,92,75,53,30,33,45,32,26,58,52,72,81,86,83,58,67,80,91,54,51,71,64,57,63,51,64,54,42,55,57,44,52,51,49,53,52,46,51,52,51,51,53,55,48,55,60,62,67,71,74,75,76,82,86,88,86,134

pLDDT: mean 74.18, std 19.95, range [24.95, 97.56]

Mean predicted aligned error: 20.2 Å

Sequence (362 aa):
MLPAATMRNPTSSLKHNKKPSKISNNSLSASIELLKGAVAVGETLPVAGNFVKGLAGAAVVFLENLERLEKNKDDIQVLAREITEVVIIVRDAAIKMSGEPESIKYVEDLKIACLEFQKFLSDLTTQVIDIERNNVGSWKDIRKLLASRDVQEKINGYRRVMEGARSNLLLSLNLISSTSMTHVLHGVASLQSSQTDLTTIACDIQRDIRARPSTDDKFHNLVYGDIRCRDMWWTNGVYRVVDNKIIEMGQVSNYAADVSTSNRVFVIKEYSGSAGLQKWERDFQVHRTAPRHPNLRQLYGVITSVERPCLVFHGTIDEVPFYKFPTLFDKHLIPLIKSVLYYRYCSVLKFAHTHWGVTFTE